Protein AF-A0A7J7IB50-F1 (afdb_monomer_lite)

InterPro domains:
  IPR001394 Peptidase C19, ubiquitin carboxyl-terminal hydrolase [PF00443] (1-246)
  IPR028889 Ubiquitin specific protease UPS, catalytic domain [PS50235] (1-271)
  IPR038765 Papain-like cysteine peptidase superfamily [SSF54001] (1-269)
  IPR052398 Ubiquitin carboxyl-terminal hydrolase 53/54 [PTHR22975] (1-271)

Structure (mmCIF, N/CA/C/O backbone):
data_AF-A0A7J7IB50-F1
#
_entry.id   AF-A0A7J7IB50-F1
#
loop_
_atom_site.group_PDB
_atom_site.id
_atom_site.type_symbol
_atom_site.label_atom_id
_atom_site.label_alt_id
_atom_site.label_comp_id
_atom_site.label_asym_id
_atom_site.label_entity_id
_atom_site.label_seq_id
_atom_site.pdbx_PDB_ins_code
_atom_site.Cartn_x
_atom_site.Cartn_y
_atom_site.Cartn_z
_atom_site.occupancy
_atom_site.B_iso_or_equiv
_atom_site.auth_seq_id
_atom_site.auth_comp_id
_atom_site.auth_asym_id
_atom_site.auth_atom_id
_atom_site.pdbx_PDB_model_num
ATOM 1 N N . MET A 1 1 ? 0.643 4.509 6.906 1.00 88.25 1 MET A N 1
ATOM 2 C CA . MET A 1 1 ? -0.248 4.037 7.993 1.00 88.25 1 MET A CA 1
ATOM 3 C C . MET A 1 1 ? -1.487 3.347 7.456 1.00 88.25 1 MET A C 1
ATOM 5 O O . MET A 1 1 ? -1.666 2.185 7.791 1.00 88.25 1 MET A O 1
ATOM 9 N N . GLN A 1 2 ? -2.276 4.001 6.594 1.00 90.19 2 GLN A N 1
ATOM 10 C CA . GLN A 1 2 ? -3.473 3.399 5.985 1.00 90.19 2 GLN A CA 1
ATOM 11 C C . GLN A 1 2 ? -3.197 2.036 5.332 1.00 90.19 2 GLN A C 1
ATOM 13 O O . GLN A 1 2 ? -3.877 1.069 5.657 1.00 90.19 2 GLN A O 1
ATOM 18 N N . SER A 1 3 ? -2.142 1.916 4.519 1.00 92.94 3 SER A N 1
ATOM 19 C CA . SER A 1 3 ? -1.729 0.637 3.916 1.00 92.94 3 SER A CA 1
ATOM 20 C C . SER A 1 3 ? -1.519 -0.484 4.936 1.00 92.94 3 SER A C 1
ATOM 22 O O . SER A 1 3 ? -2.047 -1.576 4.768 1.00 92.94 3 SER A O 1
ATOM 24 N N . LEU A 1 4 ? -0.786 -0.209 6.024 1.00 91.06 4 LEU A N 1
ATOM 25 C CA . LEU A 1 4 ? -0.459 -1.219 7.036 1.00 91.06 4 LEU A CA 1
ATOM 26 C C . LEU A 1 4 ? -1.690 -1.676 7.824 1.00 91.06 4 LEU A C 1
ATOM 28 O O . LEU A 1 4 ? -1.770 -2.840 8.191 1.00 91.06 4 LEU A O 1
ATOM 32 N N . TRP A 1 5 ? -2.638 -0.777 8.091 1.00 92.69 5 TRP A N 1
ATOM 33 C CA . TRP A 1 5 ? -3.872 -1.136 8.794 1.00 92.69 5 TRP A CA 1
ATOM 34 C C . TRP A 1 5 ? -4.806 -1.994 7.925 1.00 92.69 5 TRP A C 1
ATOM 36 O O . TRP A 1 5 ? -5.480 -2.882 8.439 1.00 92.69 5 TRP A O 1
ATOM 46 N N . HIS A 1 6 ? -4.820 -1.778 6.606 1.00 92.81 6 HIS A N 1
ATOM 47 C CA . HIS A 1 6 ? -5.662 -2.551 5.686 1.00 92.81 6 HIS A CA 1
ATOM 48 C C . HIS A 1 6 ? -5.128 -3.954 5.363 1.00 92.81 6 HIS A C 1
ATOM 50 O O . HIS A 1 6 ? -5.876 -4.777 4.836 1.00 92.81 6 HIS A O 1
ATOM 56 N N . LEU A 1 7 ? -3.879 -4.256 5.724 1.00 90.56 7 LEU A N 1
ATOM 57 C CA . LEU A 1 7 ? -3.353 -5.619 5.738 1.00 90.56 7 LEU A CA 1
ATOM 58 C C . LEU A 1 7 ? -4.022 -6.411 6.865 1.00 90.56 7 LEU A C 1
ATOM 60 O O . LEU A 1 7 ? -3.592 -6.344 8.020 1.00 90.56 7 LEU A O 1
ATOM 64 N N . ARG A 1 8 ? -5.097 -7.143 6.556 1.00 87.88 8 ARG A N 1
ATOM 65 C CA . ARG A 1 8 ? -5.968 -7.749 7.575 1.00 87.88 8 ARG A CA 1
ATOM 66 C C . ARG A 1 8 ? -5.203 -8.689 8.486 1.00 87.88 8 ARG A C 1
ATOM 68 O O . ARG A 1 8 ? -5.317 -8.576 9.699 1.00 87.88 8 ARG A O 1
ATOM 75 N N . LYS A 1 9 ? -4.381 -9.583 7.930 1.00 83.56 9 LYS A N 1
ATOM 76 C CA . LYS A 1 9 ? -3.639 -10.525 8.778 1.00 83.56 9 LYS A CA 1
ATOM 77 C C . LYS A 1 9 ? -2.598 -9.823 9.635 1.00 83.56 9 LYS A C 1
ATOM 79 O O . LYS A 1 9 ? -2.452 -10.183 10.798 1.00 83.56 9 LYS A O 1
ATOM 84 N N . PHE A 1 10 ? -1.902 -8.830 9.079 1.00 85.44 10 PHE A N 1
ATOM 85 C CA . PHE A 1 10 ? -0.936 -8.045 9.842 1.00 85.44 10 PHE A CA 1
ATOM 86 C C . PHE A 1 10 ? -1.624 -7.298 10.987 1.00 85.44 10 PHE A C 1
ATOM 88 O O . PHE A 1 10 ? -1.195 -7.422 12.129 1.00 85.44 10 PHE A O 1
ATOM 95 N N . ARG A 1 11 ? -2.709 -6.570 10.699 1.00 89.12 11 ARG A N 1
ATOM 96 C CA . ARG A 1 11 ? -3.490 -5.834 11.697 1.00 89.12 11 ARG A CA 1
ATOM 97 C C . ARG A 1 11 ? -4.029 -6.765 12.775 1.00 89.12 11 ARG A C 1
ATOM 99 O O . ARG A 1 11 ? -3.798 -6.506 13.952 1.00 89.12 11 ARG A O 1
ATOM 106 N N . ASP A 1 12 ? -4.725 -7.829 12.385 1.00 86.75 12 ASP A N 1
ATOM 107 C CA . ASP A 1 12 ? -5.390 -8.735 13.320 1.00 86.75 12 ASP A CA 1
ATOM 108 C C . ASP A 1 12 ? -4.356 -9.426 14.224 1.00 86.75 12 ASP A C 1
ATOM 110 O O . ASP A 1 12 ? -4.533 -9.488 15.441 1.00 86.75 12 ASP A O 1
ATOM 114 N N . GLU A 1 13 ? -3.229 -9.881 13.665 1.00 83.81 13 GLU A N 1
ATOM 115 C CA . GLU A 1 13 ? -2.161 -10.478 14.462 1.00 83.81 13 GLU A CA 1
ATOM 116 C C . GLU A 1 13 ? -1.479 -9.454 15.373 1.00 83.81 13 GLU A C 1
ATOM 118 O O . GLU A 1 13 ? -1.276 -9.728 16.557 1.00 83.81 13 GLU A O 1
ATOM 123 N N . PHE A 1 14 ? -1.153 -8.272 14.850 1.00 84.12 14 PHE A N 1
ATOM 124 C CA . PHE A 1 14 ? -0.516 -7.209 15.617 1.00 84.12 14 PHE A CA 1
ATOM 125 C C . PHE A 1 14 ? -1.386 -6.780 16.802 1.00 84.12 14 PHE A C 1
ATOM 127 O O . PHE A 1 14 ? -0.898 -6.740 17.927 1.00 84.12 14 PHE A O 1
ATOM 134 N N . LEU A 1 15 ? -2.684 -6.546 16.582 1.00 86.12 15 LEU A N 1
ATOM 135 C CA . LEU A 1 15 ? -3.629 -6.161 17.634 1.00 86.12 15 LEU A CA 1
ATOM 136 C C . LEU A 1 15 ? -3.944 -7.297 18.614 1.00 86.12 15 LEU A C 1
ATOM 138 O O . LEU A 1 15 ? -4.216 -7.026 19.782 1.00 86.12 15 LEU A O 1
ATOM 142 N N . SER A 1 16 ? -3.879 -8.561 18.180 1.00 82.69 16 SER A N 1
ATOM 143 C CA . SER A 1 16 ? -4.082 -9.714 19.070 1.00 82.69 16 SER A CA 1
ATOM 144 C C . SER A 1 16 ? -2.948 -9.916 20.082 1.00 82.69 16 SER A C 1
ATOM 146 O O . SER A 1 16 ? -3.144 -10.568 21.111 1.00 82.69 16 SER A O 1
ATOM 148 N N . ARG A 1 17 ? -1.755 -9.368 19.810 1.00 78.00 17 ARG A N 1
ATOM 149 C CA . ARG A 1 17 ? -0.599 -9.483 20.703 1.00 78.00 17 ARG A CA 1
ATOM 150 C C . ARG A 1 17 ? -0.775 -8.547 21.908 1.00 78.00 17 ARG A C 1
ATOM 152 O O . ARG A 1 17 ? -0.969 -7.347 21.728 1.00 78.00 17 ARG A O 1
ATOM 159 N N . PRO A 1 18 ? -0.659 -9.051 23.151 1.00 73.00 18 PRO A N 1
ATOM 160 C CA . PRO A 1 18 ? -0.668 -8.206 24.338 1.00 73.00 18 PRO A CA 1
ATOM 161 C C . PRO A 1 18 ? 0.460 -7.173 24.294 1.00 73.00 18 PRO A C 1
ATOM 163 O O . PRO A 1 18 ? 1.607 -7.502 23.984 1.00 73.00 18 PRO A O 1
ATOM 166 N N . THR A 1 19 ? 0.178 -5.944 24.725 1.00 68.94 19 THR A N 1
ATOM 167 C CA . THR A 1 19 ? 1.198 -4.888 24.835 1.00 68.94 19 THR A CA 1
ATOM 168 C C . THR A 1 19 ? 2.312 -5.242 25.825 1.00 68.94 19 THR A C 1
ATOM 170 O O . THR A 1 19 ? 3.402 -4.700 25.721 1.00 68.94 19 THR A O 1
ATOM 173 N N . SER A 1 20 ? 2.109 -6.209 26.725 1.00 70.50 20 SER A N 1
ATOM 174 C CA . SER A 1 20 ? 3.152 -6.731 27.618 1.00 70.50 20 SER A CA 1
ATOM 175 C C . SER A 1 20 ? 4.166 -7.667 26.943 1.00 70.50 20 SER A C 1
ATOM 177 O O . SER A 1 20 ? 5.138 -8.053 27.584 1.00 70.50 20 SER A O 1
ATOM 179 N N . MET A 1 21 ? 3.946 -8.077 25.686 1.00 72.50 21 MET A N 1
ATOM 180 C CA . MET A 1 21 ? 4.808 -9.035 24.974 1.00 72.50 21 MET A CA 1
ATOM 181 C C . MET A 1 21 ? 5.929 -8.394 24.144 1.00 72.50 21 MET A C 1
ATOM 183 O O . MET A 1 21 ? 6.684 -9.121 23.500 1.00 72.50 21 MET A O 1
ATOM 187 N N . HIS A 1 22 ? 6.053 -7.066 24.134 1.00 80.19 22 HIS A N 1
ATOM 188 C CA . HIS A 1 22 ? 7.099 -6.378 23.379 1.00 80.19 22 HIS A CA 1
ATOM 189 C C . HIS A 1 22 ? 8.053 -5.619 24.302 1.00 80.19 22 HIS A C 1
ATOM 191 O O . HIS A 1 22 ? 7.672 -5.134 25.367 1.00 80.19 22 HIS A O 1
ATOM 197 N N . VAL A 1 23 ? 9.309 -5.506 23.876 1.00 82.56 23 VAL A N 1
ATOM 198 C CA . VAL A 1 23 ? 10.311 -4.683 24.553 1.00 82.56 23 VAL A CA 1
ATOM 199 C C . VAL A 1 23 ? 10.184 -3.245 24.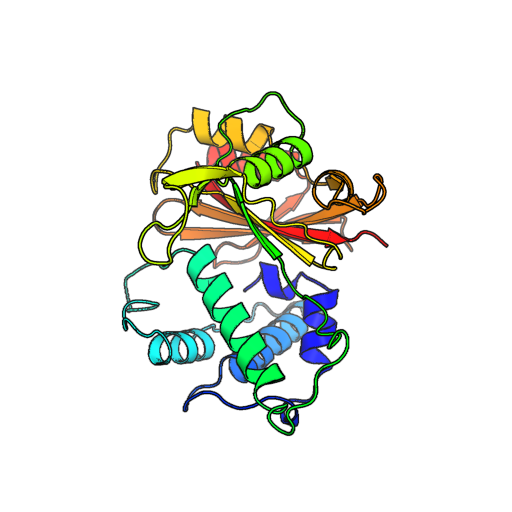056 1.00 82.56 23 VAL A C 1
ATOM 201 O O . VAL A 1 23 ? 10.210 -2.990 22.847 1.00 82.56 23 VAL A O 1
ATOM 204 N N . HIS A 1 24 ? 10.059 -2.303 24.991 1.00 84.88 24 HIS A N 1
ATOM 205 C CA . HIS A 1 24 ? 10.076 -0.876 24.686 1.00 84.88 24 HIS A CA 1
ATOM 206 C C . HIS A 1 24 ? 11.487 -0.445 24.281 1.00 84.88 24 HIS A C 1
ATOM 208 O O . HIS A 1 24 ? 12.454 -0.686 25.004 1.00 84.88 24 HIS A O 1
ATOM 214 N N . ILE A 1 25 ? 11.596 0.205 23.125 1.00 74.81 25 ILE A N 1
ATOM 215 C CA . ILE A 1 25 ? 12.856 0.736 22.605 1.00 74.81 25 ILE A CA 1
ATOM 216 C C . ILE A 1 25 ? 12.787 2.259 22.705 1.00 74.81 25 ILE A C 1
ATOM 218 O O . ILE A 1 25 ? 12.002 2.896 22.005 1.00 74.81 25 ILE A O 1
ATOM 222 N N . GLY A 1 26 ? 13.602 2.826 23.596 1.00 75.19 26 GLY A N 1
ATOM 223 C CA . GLY A 1 26 ? 13.588 4.253 23.922 1.00 75.19 26 GLY A CA 1
ATOM 224 C C . GLY A 1 26 ? 12.349 4.706 24.707 1.00 75.19 26 GLY A C 1
ATOM 225 O O . GLY A 1 26 ? 11.459 3.922 25.030 1.00 75.19 26 GLY A O 1
ATOM 226 N N . ASP A 1 27 ? 12.292 6.007 25.001 1.00 77.62 27 ASP A N 1
ATOM 227 C CA . ASP A 1 27 ? 11.232 6.615 25.827 1.00 77.62 27 ASP A CA 1
ATOM 228 C C . ASP A 1 27 ? 9.881 6.742 25.102 1.00 77.62 27 ASP A C 1
ATOM 230 O O . ASP A 1 27 ? 8.853 7.031 25.710 1.00 77.62 27 ASP A O 1
ATOM 234 N N . SER A 1 28 ? 9.874 6.595 23.777 1.00 84.50 28 SER A N 1
ATOM 235 C CA . SER A 1 28 ? 8.687 6.714 22.929 1.00 84.50 28 SER A CA 1
ATOM 236 C C . SER A 1 28 ? 8.600 5.467 22.052 1.00 84.50 28 SER A C 1
ATOM 238 O O . SER A 1 28 ? 9.393 5.302 21.131 1.00 84.50 28 SER A O 1
ATOM 240 N N . CYS A 1 29 ? 7.668 4.564 22.370 1.00 88.25 29 CYS A N 1
ATOM 241 C CA . CYS A 1 29 ? 7.617 3.233 21.767 1.00 88.25 29 CYS A CA 1
ATOM 242 C C . CYS A 1 29 ? 6.809 3.210 20.462 1.00 88.25 29 CYS A C 1
ATOM 244 O O . CYS A 1 29 ? 5.613 3.512 20.455 1.00 88.25 29 CYS A O 1
ATOM 246 N N . VAL A 1 30 ? 7.452 2.774 19.373 1.00 88.12 30 VAL A N 1
ATOM 247 C CA . VAL A 1 30 ? 6.830 2.612 18.047 1.00 88.12 30 VAL A CA 1
ATOM 248 C C . VAL A 1 30 ? 5.665 1.619 18.090 1.00 88.12 30 VAL A C 1
ATOM 250 O O . VAL A 1 30 ? 4.609 1.905 17.537 1.00 88.12 30 VAL A O 1
ATOM 253 N N . VAL A 1 31 ? 5.817 0.485 18.786 1.00 87.69 31 VAL A N 1
ATOM 254 C CA . VAL A 1 31 ? 4.760 -0.536 18.907 1.00 87.69 31 VAL A CA 1
ATOM 255 C C . VAL A 1 31 ? 3.519 0.044 19.591 1.00 87.69 31 VAL A C 1
ATOM 257 O O . VAL A 1 31 ? 2.415 -0.100 19.073 1.00 87.69 31 VAL A O 1
ATOM 260 N N . CYS A 1 32 ? 3.686 0.758 20.710 1.00 91.12 32 CYS A N 1
ATOM 261 C CA . CYS A 1 32 ? 2.568 1.401 21.406 1.00 91.12 32 CYS A CA 1
ATOM 262 C C . CYS A 1 32 ? 1.868 2.445 20.532 1.00 91.12 32 CYS A C 1
ATOM 264 O O . CYS A 1 32 ? 0.647 2.417 20.417 1.00 91.12 32 CYS A O 1
ATOM 266 N N . ALA A 1 33 ? 2.633 3.317 19.871 1.00 91.94 33 ALA A N 1
ATOM 267 C CA . ALA A 1 33 ? 2.068 4.330 18.984 1.00 91.94 33 ALA A CA 1
ATOM 268 C C . ALA A 1 33 ? 1.303 3.706 17.801 1.00 91.94 33 ALA A C 1
ATOM 270 O O . ALA A 1 33 ? 0.259 4.214 17.397 1.00 91.94 33 ALA A O 1
ATOM 271 N N . LEU A 1 34 ? 1.787 2.584 17.256 1.00 91.12 34 LEU A N 1
ATOM 272 C CA . LEU A 1 34 ? 1.080 1.843 16.209 1.00 91.12 34 LEU A CA 1
ATOM 273 C C . LEU A 1 34 ? -0.216 1.209 16.722 1.00 91.12 34 LEU A C 1
ATOM 275 O O . LEU A 1 34 ? -1.225 1.291 16.027 1.00 91.12 34 LEU A O 1
ATOM 279 N N . HIS A 1 35 ? -0.220 0.628 17.928 1.00 90.75 35 HIS A N 1
ATOM 280 C CA . HIS A 1 35 ? -1.446 0.113 18.549 1.00 90.75 35 HIS A CA 1
ATOM 281 C C . HIS A 1 35 ? -2.485 1.218 18.749 1.00 90.75 35 HIS A C 1
ATOM 283 O O . HIS A 1 35 ? -3.656 1.007 18.443 1.00 90.75 35 HIS A O 1
ATOM 289 N N . GLU A 1 36 ? -2.075 2.394 19.233 1.00 91.44 36 GLU A N 1
ATOM 290 C CA . GLU A 1 36 ? -2.967 3.550 19.384 1.00 91.44 36 GLU A CA 1
ATOM 291 C C . GLU A 1 36 ? -3.613 3.932 18.047 1.00 91.44 36 GLU A C 1
ATOM 293 O O . GLU A 1 36 ? -4.835 4.052 17.964 1.00 91.44 36 GLU A O 1
ATOM 298 N N . ILE A 1 37 ? -2.809 4.051 16.985 1.00 92.19 37 ILE A N 1
ATOM 299 C CA . ILE A 1 37 ? -3.300 4.401 15.647 1.00 92.19 37 ILE A CA 1
ATOM 300 C C . ILE A 1 37 ? -4.247 3.325 15.106 1.00 92.19 37 ILE A C 1
ATOM 302 O O . ILE A 1 37 ? -5.306 3.656 14.582 1.00 92.19 37 ILE A O 1
ATOM 306 N N . PHE A 1 38 ? -3.892 2.044 15.222 1.00 92.56 38 PHE A N 1
ATOM 307 C CA . PHE A 1 38 ? -4.705 0.953 14.679 1.00 92.56 38 PHE A CA 1
ATOM 308 C C . PHE A 1 38 ? -6.038 0.806 15.411 1.00 92.56 38 PHE A C 1
ATOM 310 O O . PHE A 1 38 ? -7.067 0.665 14.757 1.00 92.56 38 PHE A O 1
ATOM 317 N N . ASN A 1 39 ? -6.045 0.930 16.740 1.00 91.00 39 ASN A N 1
ATOM 318 C CA . ASN A 1 39 ? -7.284 0.937 17.515 1.00 91.00 39 ASN A CA 1
ATOM 319 C C . ASN A 1 39 ? -8.168 2.138 17.148 1.00 91.00 39 ASN A C 1
ATOM 321 O O . ASN A 1 39 ? -9.379 1.990 17.004 1.00 91.00 39 ASN A O 1
ATOM 325 N N . ALA A 1 40 ? -7.581 3.324 16.963 1.00 90.06 40 ALA A N 1
ATOM 326 C CA . ALA A 1 40 ? -8.334 4.501 16.538 1.00 90.06 40 ALA A CA 1
ATOM 327 C C . ALA A 1 40 ? -8.932 4.326 15.128 1.00 90.06 40 ALA A C 1
ATOM 329 O O . ALA A 1 40 ? -10.079 4.707 14.900 1.00 90.06 40 ALA A O 1
ATOM 330 N N . LEU A 1 41 ? -8.199 3.697 14.201 1.00 89.50 41 LEU A N 1
ATOM 331 C CA . LEU A 1 41 ? -8.703 3.361 12.866 1.00 89.50 41 LEU A CA 1
ATOM 332 C C . LEU A 1 41 ? -9.822 2.304 12.909 1.00 89.50 41 LEU A C 1
ATOM 334 O O . LEU A 1 41 ? -10.808 2.458 12.192 1.00 89.50 41 LEU A O 1
ATOM 338 N N . ASP A 1 42 ? -9.738 1.292 13.781 1.00 89.31 42 ASP A N 1
ATOM 339 C CA . ASP A 1 42 ? -10.823 0.316 13.995 1.00 89.31 42 ASP A CA 1
ATOM 340 C C . ASP A 1 42 ? -12.103 0.998 14.509 1.00 89.31 42 ASP A C 1
ATOM 342 O O . ASP A 1 42 ? -13.207 0.739 14.019 1.00 89.31 42 ASP A O 1
ATOM 346 N N . VAL A 1 43 ? -11.964 1.921 15.466 1.00 87.19 43 VAL A N 1
ATOM 347 C CA . VAL A 1 43 ? -13.083 2.719 15.994 1.00 87.19 43 VAL A CA 1
ATOM 348 C C . VAL A 1 43 ? -13.680 3.615 14.904 1.00 87.19 43 VAL A C 1
ATOM 350 O O . VAL A 1 43 ? -14.902 3.655 14.749 1.00 87.19 43 VAL A O 1
ATOM 353 N N . ALA A 1 44 ? -12.845 4.294 14.112 1.00 84.25 44 ALA A N 1
ATOM 354 C CA . ALA A 1 44 ? -13.299 5.142 13.009 1.00 84.25 44 ALA A CA 1
ATOM 355 C C . ALA A 1 44 ? -14.021 4.332 11.918 1.00 84.25 44 ALA A C 1
ATOM 357 O O . ALA A 1 44 ? -15.067 4.750 11.414 1.00 84.25 44 ALA A O 1
ATOM 358 N N . SER A 1 45 ? -13.510 3.138 11.599 1.00 80.81 45 SER A N 1
ATOM 359 C CA . SER A 1 45 ? -14.107 2.232 10.614 1.00 80.81 45 SER A CA 1
ATOM 360 C C . SER A 1 45 ? -15.455 1.669 11.066 1.00 80.81 45 SER A C 1
ATOM 362 O O . SER A 1 45 ? -16.309 1.409 10.222 1.00 80.81 45 SER A O 1
ATOM 364 N N . THR A 1 46 ? -15.656 1.454 12.369 1.00 78.69 46 THR A N 1
ATOM 365 C CA . THR A 1 46 ? -16.888 0.854 12.914 1.00 78.69 46 THR A CA 1
ATOM 366 C C . THR A 1 46 ? -17.975 1.883 13.213 1.00 78.69 46 THR A C 1
ATOM 368 O O . THR A 1 46 ? -19.149 1.621 12.960 1.00 78.69 46 THR A O 1
ATOM 371 N N . ASN A 1 47 ? -17.606 3.067 13.707 1.00 64.69 47 ASN A N 1
ATOM 372 C CA . ASN A 1 47 ? -18.569 4.084 14.141 1.00 64.69 47 ASN A CA 1
ATOM 373 C C . ASN A 1 47 ? -18.920 5.119 13.060 1.00 64.69 47 ASN A C 1
ATOM 375 O O . ASN A 1 47 ? -19.686 6.043 13.337 1.00 64.69 47 ASN A O 1
ATOM 379 N N . MET A 1 48 ? -18.350 5.011 11.851 1.00 57.97 48 MET A N 1
ATOM 380 C CA . MET A 1 48 ? -18.412 6.054 10.813 1.00 57.97 48 MET A CA 1
ATOM 381 C C . MET A 1 48 ? -18.047 7.454 11.347 1.00 57.97 48 MET A C 1
ATOM 383 O O . MET A 1 48 ? -18.522 8.478 10.845 1.00 57.97 48 MET A O 1
ATOM 387 N N . THR A 1 49 ? -17.217 7.523 12.391 1.00 55.09 49 THR A N 1
ATOM 388 C CA . THR A 1 49 ? -16.741 8.787 12.946 1.00 55.09 49 THR A CA 1
ATOM 389 C C . THR A 1 49 ? -15.623 9.322 12.061 1.00 55.09 49 THR A C 1
ATOM 391 O O . THR A 1 49 ? -14.681 8.615 11.716 1.00 55.09 49 THR A O 1
ATOM 394 N N . LYS A 1 50 ? -15.710 10.604 11.692 1.00 58.91 50 LYS A N 1
ATOM 395 C CA . LYS A 1 50 ? -14.686 11.312 10.902 1.00 58.91 50 LYS A CA 1
ATOM 396 C C . LYS A 1 50 ? -13.475 11.719 11.751 1.00 58.91 50 LYS A C 1
ATOM 398 O O . LYS A 1 50 ? -12.941 12.813 11.584 1.00 58.91 50 LYS A O 1
ATOM 403 N N . GLU A 1 51 ? -13.108 10.909 12.736 1.00 63.00 51 GLU A N 1
ATOM 404 C CA . GLU A 1 51 ? -12.050 11.279 13.666 1.00 63.00 51 GLU A CA 1
ATOM 405 C C . GLU A 1 51 ? -10.694 11.117 12.979 1.00 63.00 51 GLU A C 1
ATOM 407 O O . GLU A 1 51 ? -10.319 10.032 12.536 1.00 63.00 51 GLU A O 1
ATOM 412 N N . VAL A 1 52 ? -9.976 12.231 12.836 1.00 68.75 52 VAL A N 1
ATOM 413 C CA . VAL A 1 52 ? -8.644 12.239 12.236 1.00 68.75 52 VAL A CA 1
ATOM 414 C C . VAL A 1 52 ? -7.682 11.588 13.223 1.00 68.75 52 VAL A C 1
ATOM 416 O O . VAL A 1 52 ? -7.415 12.126 14.299 1.00 68.75 52 VAL A O 1
ATOM 419 N N . VAL A 1 53 ? -7.152 10.422 12.858 1.00 80.88 53 VAL A N 1
ATOM 420 C CA . VAL A 1 53 ? -6.192 9.699 13.695 1.00 80.88 53 VAL A CA 1
ATOM 421 C C . VAL A 1 53 ? -4.832 10.386 13.618 1.00 80.88 53 VAL A C 1
ATOM 423 O O . VAL A 1 53 ? -4.190 10.413 12.570 1.00 80.88 53 VAL A O 1
ATOM 426 N N . SER A 1 54 ? -4.382 10.943 14.741 1.00 81.38 54 SER A N 1
ATOM 427 C CA . SER A 1 54 ? -3.126 11.691 14.820 1.00 81.38 54 SER A CA 1
ATOM 428 C C . SER A 1 54 ? -1.899 10.763 14.805 1.00 81.38 54 SER A C 1
ATOM 430 O O . SER A 1 54 ? -1.742 9.949 15.717 1.00 81.38 54 SER A O 1
ATOM 432 N N . PRO A 1 55 ? -0.965 10.901 13.842 1.00 83.56 55 PRO A N 1
ATOM 433 C CA . PRO A 1 55 ? 0.265 10.108 13.798 1.00 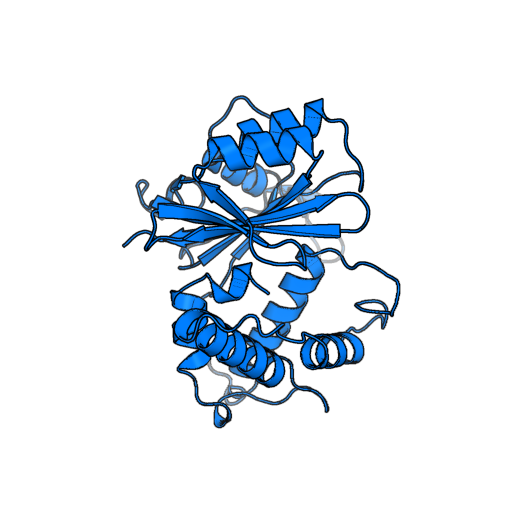83.56 55 PRO A CA 1
ATOM 434 C C . PRO A 1 55 ? 1.397 10.689 14.669 1.00 83.56 55 PRO A C 1
ATOM 436 O O . PRO A 1 55 ? 2.547 10.261 14.559 1.00 83.56 55 PRO A O 1
ATOM 439 N N . THR A 1 56 ? 1.116 11.690 15.510 1.00 85.44 56 THR A N 1
ATOM 440 C CA . THR A 1 56 ? 2.137 12.465 16.237 1.00 85.44 56 THR A CA 1
ATOM 441 C C . THR A 1 56 ? 3.018 11.601 17.139 1.00 85.44 56 THR A C 1
ATOM 443 O O . THR A 1 56 ? 4.241 11.714 17.071 1.00 85.44 56 THR A O 1
ATOM 446 N N . ASN A 1 57 ? 2.437 10.689 17.924 1.00 85.94 57 ASN A N 1
ATOM 447 C CA . ASN A 1 57 ? 3.213 9.810 18.809 1.00 85.94 57 ASN A CA 1
ATOM 448 C C . ASN A 1 57 ? 4.168 8.904 18.021 1.00 85.94 57 ASN A C 1
ATOM 450 O O . ASN A 1 57 ? 5.316 8.709 18.419 1.00 85.94 57 ASN A O 1
ATOM 454 N N . LEU A 1 58 ? 3.723 8.414 16.860 1.00 87.94 58 LEU A N 1
ATOM 455 C CA . LEU A 1 58 ? 4.549 7.597 15.977 1.00 87.94 58 LEU A CA 1
ATOM 456 C C . LEU A 1 58 ? 5.699 8.411 15.375 1.00 87.94 58 LEU A C 1
ATOM 458 O O . LEU A 1 58 ? 6.835 7.945 15.365 1.00 87.94 58 LEU A O 1
ATOM 462 N N . ARG A 1 59 ? 5.432 9.644 14.924 1.00 85.81 59 ARG A N 1
ATOM 463 C CA . ARG A 1 59 ? 6.477 10.556 14.430 1.00 85.81 59 ARG A CA 1
ATOM 464 C C . ARG A 1 59 ? 7.551 10.816 15.485 1.00 85.81 59 ARG A C 1
ATOM 466 O O . ARG A 1 59 ? 8.732 10.759 15.163 1.00 85.81 59 ARG A O 1
ATOM 473 N N . ILE A 1 60 ? 7.146 11.071 16.731 1.00 83.19 60 ILE A N 1
ATOM 474 C CA . ILE A 1 60 ? 8.070 11.302 17.853 1.00 83.19 60 ILE A CA 1
ATOM 475 C C . ILE A 1 60 ? 8.905 10.048 18.144 1.00 83.19 60 ILE A C 1
ATOM 477 O O . ILE A 1 60 ? 10.107 10.149 18.381 1.00 83.19 60 ILE A O 1
ATOM 481 N N . ALA A 1 61 ? 8.284 8.866 18.127 1.00 85.69 61 ALA A N 1
ATOM 482 C CA . ALA A 1 61 ? 8.989 7.605 18.338 1.00 85.69 61 ALA A CA 1
ATOM 483 C C . ALA A 1 61 ? 10.041 7.352 17.245 1.00 85.69 61 ALA A C 1
ATOM 485 O O . ALA A 1 61 ? 11.178 6.999 17.547 1.00 85.69 61 ALA A O 1
ATOM 486 N N . LEU A 1 62 ? 9.693 7.593 15.978 1.00 83.00 62 LEU A N 1
ATOM 487 C CA . LEU A 1 62 ? 10.600 7.373 14.852 1.00 83.00 62 LEU A CA 1
ATOM 488 C C . LEU A 1 62 ? 11.732 8.414 14.767 1.00 83.00 62 LEU A C 1
ATOM 490 O O . LEU A 1 62 ? 12.851 8.058 14.389 1.00 83.00 62 LEU A O 1
ATOM 494 N N . SER A 1 63 ? 11.485 9.676 15.142 1.00 80.69 63 SER A N 1
ATOM 495 C CA . SER A 1 63 ? 12.511 10.730 15.080 1.00 80.69 63 SER A CA 1
ATOM 496 C C . SER A 1 63 ? 13.645 10.513 16.083 1.00 80.69 63 SER A C 1
ATOM 498 O O . SER A 1 63 ? 14.811 10.722 15.758 1.00 80.69 63 SER A O 1
ATOM 500 N N . LYS A 1 64 ? 13.325 10.031 17.290 1.00 73.81 64 LYS A N 1
ATOM 501 C CA . LYS A 1 64 ? 14.307 9.796 18.362 1.00 73.81 64 LYS A CA 1
ATOM 502 C C . LYS A 1 64 ? 15.227 8.601 18.121 1.00 73.81 64 LYS A C 1
ATOM 504 O O . LYS A 1 64 ? 16.282 8.521 18.739 1.00 73.81 64 LYS A O 1
ATOM 509 N N . LEU A 1 65 ? 14.810 7.657 17.282 1.00 67.00 65 LEU A N 1
ATOM 510 C CA . LEU A 1 65 ? 15.489 6.369 17.122 1.00 67.00 65 LEU A CA 1
ATOM 511 C C . LEU A 1 65 ? 16.239 6.243 15.791 1.00 67.00 65 LEU A C 1
ATOM 513 O O . LEU A 1 65 ? 16.808 5.196 15.492 1.00 67.00 65 LEU A O 1
ATOM 517 N N . SER A 1 66 ? 16.247 7.305 14.989 1.00 63.91 66 SER A N 1
ATOM 518 C CA . SER A 1 66 ? 16.967 7.335 13.723 1.00 63.91 66 SER A CA 1
ATOM 519 C C . SER A 1 66 ? 18.444 7.680 13.969 1.00 63.91 66 SER A C 1
ATOM 521 O O . SER A 1 66 ? 18.705 8.779 14.460 1.00 63.91 66 SER A O 1
ATOM 523 N N . PRO A 1 67 ? 19.410 6.798 13.627 1.00 54.03 67 PRO A N 1
ATOM 524 C CA . PRO A 1 67 ? 20.836 6.982 13.944 1.00 54.03 67 PRO A CA 1
ATOM 525 C C . PRO A 1 67 ? 21.428 8.302 13.436 1.00 54.03 67 PRO A C 1
ATOM 527 O O . PRO A 1 67 ? 22.323 8.858 14.065 1.00 54.03 67 PRO A O 1
ATOM 530 N N . ASP A 1 68 ? 20.878 8.823 12.335 1.00 55.16 68 ASP A N 1
ATOM 531 C CA . ASP A 1 68 ? 21.345 10.044 11.673 1.00 55.16 68 ASP A CA 1
ATOM 532 C C . ASP A 1 68 ? 20.521 11.297 12.029 1.00 55.16 68 ASP A C 1
ATOM 534 O O . ASP A 1 68 ? 20.766 12.365 11.474 1.00 55.16 68 ASP A O 1
ATOM 538 N N . GLY A 1 69 ? 19.493 11.192 12.886 1.00 51.94 69 GLY A N 1
ATOM 539 C CA . GLY A 1 69 ? 18.646 12.326 13.308 1.00 51.94 69 GLY A CA 1
ATOM 540 C C . GLY A 1 69 ? 17.849 13.041 12.197 1.00 51.94 69 GLY A C 1
ATOM 541 O O . GLY A 1 69 ? 17.187 14.043 12.468 1.00 51.94 69 GLY A O 1
ATOM 542 N N . ASN A 1 70 ? 17.902 12.552 10.953 1.00 52.88 70 ASN A N 1
ATOM 543 C CA . ASN A 1 70 ? 17.318 13.207 9.771 1.00 52.88 70 ASN A CA 1
ATOM 544 C C . ASN A 1 70 ? 15.967 12.623 9.326 1.00 52.88 70 ASN A C 1
ATOM 546 O O . ASN A 1 70 ? 15.274 13.216 8.507 1.00 52.88 70 ASN A O 1
ATOM 550 N N . LEU A 1 71 ? 15.567 11.470 9.861 1.00 51.53 71 LEU A N 1
ATOM 551 C CA . LEU A 1 71 ? 14.242 10.900 9.625 1.00 51.53 71 LEU A CA 1
ATOM 552 C C . LEU A 1 71 ? 13.230 11.660 10.499 1.00 51.53 71 LEU A C 1
ATOM 554 O O . LEU A 1 71 ? 13.294 11.603 11.725 1.00 51.53 71 LEU A O 1
ATOM 558 N N . PHE A 1 72 ? 12.280 12.342 9.853 1.00 55.16 72 PHE A N 1
ATOM 559 C CA . PHE A 1 72 ? 11.153 13.068 10.478 1.00 55.16 72 PHE A CA 1
ATOM 560 C C . PHE A 1 72 ? 11.484 14.415 11.143 1.00 55.16 72 PHE A C 1
ATOM 562 O O . PHE A 1 72 ? 10.786 14.814 12.078 1.00 55.16 72 PHE A O 1
ATOM 569 N N . GLN A 1 73 ? 12.476 15.158 10.639 1.00 49.75 73 GLN A N 1
ATOM 570 C CA . GLN A 1 73 ? 12.579 16.590 10.954 1.00 49.75 73 GLN A CA 1
ATOM 571 C C . GLN A 1 73 ? 11.347 17.341 10.413 1.00 49.75 73 GLN A C 1
ATOM 573 O O . GLN A 1 73 ? 10.887 17.079 9.299 1.00 49.75 73 GLN A O 1
ATOM 578 N N . GLU A 1 74 ? 10.781 18.250 11.213 1.00 38.88 74 GLU A N 1
ATOM 579 C CA . GLU A 1 74 ? 9.649 19.086 10.794 1.00 38.88 74 GLU A CA 1
ATOM 580 C C . GLU A 1 74 ? 10.028 19.864 9.518 1.00 38.88 74 GLU A C 1
ATOM 582 O O . GLU A 1 74 ? 11.092 20.473 9.463 1.00 38.88 74 GLU A O 1
ATOM 587 N N . ALA A 1 75 ? 9.166 19.807 8.493 1.00 36.72 75 ALA A N 1
ATOM 588 C CA . ALA A 1 75 ? 9.355 20.352 7.137 1.00 36.72 75 ALA A CA 1
ATOM 589 C C . ALA A 1 75 ? 10.207 19.537 6.133 1.00 36.72 75 ALA A C 1
ATOM 591 O O . ALA A 1 75 ? 10.446 20.026 5.031 1.00 36.72 75 ALA A O 1
ATOM 592 N N . GLN A 1 76 ? 10.606 18.291 6.432 1.00 45.25 76 GLN A N 1
ATOM 593 C CA . GLN A 1 76 ? 11.169 17.372 5.426 1.00 45.25 76 GLN A CA 1
ATOM 594 C C . GLN A 1 76 ? 10.293 16.135 5.226 1.00 45.25 76 GLN A C 1
ATOM 596 O O . GLN A 1 76 ? 9.982 15.403 6.168 1.00 45.25 76 GLN A O 1
ATOM 601 N N . MET A 1 77 ? 9.925 15.860 3.973 1.00 54.88 77 MET A N 1
ATOM 602 C CA . MET A 1 77 ? 9.223 14.629 3.633 1.00 54.88 77 MET A CA 1
ATOM 603 C C . MET A 1 77 ? 10.177 13.467 3.464 1.00 54.88 77 MET A C 1
ATOM 605 O O . MET A 1 77 ? 11.023 13.441 2.568 1.00 54.88 77 MET A O 1
ATOM 609 N N . ASN A 1 78 ? 10.001 12.485 4.339 1.00 62.59 78 ASN A N 1
ATOM 610 C CA . ASN A 1 78 ? 10.740 11.244 4.269 1.00 62.59 78 ASN A CA 1
ATOM 611 C C . ASN A 1 78 ? 10.212 10.373 3.133 1.00 62.59 78 ASN A C 1
ATOM 613 O O . ASN A 1 78 ? 9.023 10.361 2.825 1.00 62.59 78 ASN A O 1
ATOM 617 N N . ASP A 1 79 ? 11.116 9.599 2.559 1.00 74.94 79 ASP A N 1
ATOM 618 C CA . ASP A 1 79 ? 10.824 8.517 1.629 1.00 74.94 79 ASP A CA 1
ATOM 619 C C . ASP A 1 79 ? 9.965 7.439 2.324 1.00 74.94 79 ASP A C 1
ATOM 621 O O . ASP A 1 79 ? 10.366 6.900 3.364 1.00 74.94 79 ASP A O 1
ATOM 625 N N . ALA A 1 80 ? 8.782 7.137 1.776 1.00 79.06 80 ALA A N 1
ATOM 626 C CA . ALA A 1 80 ? 7.838 6.178 2.351 1.00 79.06 80 ALA A CA 1
ATOM 627 C C . ALA A 1 80 ? 8.460 4.787 2.537 1.00 79.06 80 ALA A C 1
ATOM 629 O O . ALA A 1 80 ? 8.165 4.112 3.527 1.00 79.06 80 ALA A O 1
ATOM 630 N N . SER A 1 81 ? 9.375 4.386 1.650 1.00 77.81 81 SER A N 1
ATOM 631 C CA . SER A 1 81 ? 10.097 3.117 1.764 1.00 77.81 81 SER A CA 1
ATOM 632 C C . SER A 1 81 ? 11.028 3.096 2.983 1.00 77.81 81 SER A C 1
ATOM 634 O O . SER A 1 81 ? 11.089 2.101 3.710 1.00 77.81 81 SER A O 1
ATOM 636 N N . LYS A 1 82 ? 11.696 4.220 3.286 1.00 79.19 82 LYS A N 1
ATOM 637 C CA . LYS A 1 82 ? 12.560 4.360 4.471 1.00 79.19 82 LYS A CA 1
ATOM 638 C C . LYS A 1 82 ? 11.744 4.342 5.754 1.00 79.19 82 LYS A C 1
ATOM 640 O O . LYS A 1 82 ? 12.139 3.683 6.714 1.00 79.19 82 LYS A O 1
ATOM 645 N N . VAL A 1 83 ? 10.597 5.024 5.759 1.00 82.88 83 VAL A N 1
ATOM 646 C CA . VAL A 1 83 ? 9.657 5.002 6.889 1.00 82.88 83 VAL A CA 1
ATOM 647 C C . VAL A 1 83 ? 9.154 3.586 7.145 1.00 82.88 83 VAL A C 1
ATOM 649 O O . VAL A 1 83 ? 9.187 3.125 8.285 1.00 82.88 83 VAL A O 1
ATOM 652 N N . LEU A 1 84 ? 8.738 2.881 6.091 1.00 85.00 84 LEU A N 1
ATOM 653 C CA . LEU A 1 84 ? 8.301 1.495 6.192 1.00 85.00 84 LEU A CA 1
ATOM 654 C C . LEU A 1 84 ? 9.413 0.618 6.771 1.00 85.00 84 LEU A C 1
ATOM 656 O O . LEU A 1 84 ? 9.202 -0.042 7.785 1.00 85.00 84 LEU A O 1
ATOM 660 N N . LYS A 1 85 ? 10.618 0.668 6.195 1.00 78.94 85 LYS A N 1
ATOM 661 C CA . LYS A 1 85 ? 11.770 -0.105 6.673 1.00 78.94 85 LYS A CA 1
ATOM 662 C C . LYS A 1 85 ? 12.081 0.168 8.146 1.00 78.94 85 LYS A C 1
ATOM 664 O O . LYS A 1 85 ? 12.333 -0.777 8.892 1.00 78.94 85 LYS A O 1
ATOM 669 N N . ALA A 1 86 ? 12.033 1.430 8.574 1.00 81.19 86 ALA A N 1
ATOM 670 C CA . ALA A 1 86 ? 12.246 1.804 9.969 1.00 81.19 86 ALA A CA 1
ATOM 671 C C . ALA A 1 86 ? 11.188 1.170 10.883 1.00 81.19 86 ALA A C 1
ATOM 673 O O . ALA A 1 86 ? 11.545 0.504 11.853 1.00 81.19 86 ALA A O 1
ATOM 674 N N . ILE A 1 87 ? 9.900 1.302 10.541 1.00 84.44 87 ILE A N 1
ATOM 675 C CA . ILE A 1 87 ? 8.799 0.688 11.298 1.00 84.44 87 ILE A CA 1
ATOM 676 C C . ILE A 1 87 ? 9.020 -0.822 11.437 1.00 84.44 87 ILE A C 1
ATOM 678 O O . ILE A 1 87 ? 8.986 -1.343 12.550 1.00 84.44 87 ILE A O 1
ATOM 682 N N . LEU A 1 88 ? 9.299 -1.523 10.336 1.00 82.88 88 LEU A N 1
ATOM 683 C CA . LEU A 1 88 ? 9.475 -2.978 10.352 1.00 82.88 88 LEU A CA 1
ATOM 684 C C . LEU A 1 88 ? 10.694 -3.418 11.162 1.00 82.88 88 LEU A C 1
ATOM 686 O O . LEU A 1 88 ? 10.616 -4.402 11.898 1.00 82.88 88 LEU A O 1
ATOM 690 N N . SER A 1 89 ? 11.793 -2.668 11.078 1.00 76.81 89 SER A N 1
ATOM 691 C CA . SER A 1 89 ? 12.981 -2.913 11.894 1.00 76.81 89 SER A CA 1
ATOM 692 C C . SER A 1 89 ? 12.672 -2.785 13.388 1.00 76.81 89 SER A C 1
ATOM 694 O O . SER A 1 89 ? 13.103 -3.632 14.170 1.00 76.81 89 SER A O 1
ATOM 696 N N . PHE A 1 90 ? 11.895 -1.772 13.792 1.00 79.12 90 PHE A N 1
ATOM 697 C CA . PHE A 1 90 ? 11.494 -1.606 15.192 1.00 79.12 90 PHE A CA 1
ATOM 698 C C . PHE A 1 90 ? 10.564 -2.709 15.664 1.00 79.12 90 PHE A C 1
ATOM 700 O O . PHE A 1 90 ? 10.783 -3.257 16.741 1.00 79.12 90 PHE A O 1
ATOM 707 N N . LEU A 1 91 ? 9.563 -3.069 14.860 1.00 80.69 91 LEU A N 1
ATOM 708 C CA . LEU A 1 91 ? 8.683 -4.190 15.177 1.00 80.69 91 LEU A CA 1
ATOM 709 C C . LEU A 1 91 ? 9.506 -5.463 15.399 1.00 80.69 91 LEU A C 1
ATOM 711 O O . LEU A 1 91 ? 9.371 -6.106 16.438 1.00 80.69 91 LEU A O 1
ATOM 715 N N . HIS A 1 92 ? 10.412 -5.784 14.471 1.00 78.81 92 HIS A N 1
ATOM 716 C CA . HIS A 1 92 ? 11.292 -6.940 14.604 1.00 78.81 92 HIS A CA 1
ATOM 717 C C . HIS A 1 92 ? 12.092 -6.885 15.910 1.00 78.81 92 HIS A C 1
ATOM 719 O O . HIS A 1 92 ? 12.000 -7.806 16.716 1.00 78.81 92 HIS A O 1
ATOM 725 N N . GLN A 1 93 ? 12.809 -5.789 16.162 1.00 76.12 93 GLN A N 1
ATOM 726 C CA . GLN A 1 93 ? 13.637 -5.641 17.356 1.00 76.12 93 GLN A CA 1
ATOM 727 C C . GLN A 1 93 ? 12.817 -5.759 18.649 1.00 76.12 93 GLN A C 1
ATOM 729 O O . GLN A 1 93 ? 13.227 -6.466 19.572 1.00 76.12 93 GLN A O 1
ATOM 734 N N . SER A 1 94 ? 11.648 -5.122 18.723 1.00 78.38 94 SER A N 1
ATOM 735 C CA . SER A 1 94 ? 10.785 -5.157 19.908 1.00 78.38 94 SER A CA 1
ATOM 736 C C . SER A 1 94 ? 10.247 -6.555 20.215 1.00 78.38 94 SER A C 1
ATOM 738 O O . SER A 1 94 ? 10.050 -6.872 21.389 1.00 78.38 94 SER A O 1
ATOM 740 N N . PHE A 1 95 ? 10.028 -7.395 19.199 1.00 73.75 95 PHE A N 1
ATOM 741 C CA . PHE A 1 95 ? 9.502 -8.752 19.378 1.00 73.75 95 PHE A CA 1
ATOM 742 C C . PHE A 1 95 ? 10.581 -9.847 19.445 1.00 73.75 95 PHE A C 1
ATOM 744 O O . PHE A 1 95 ? 10.275 -10.946 19.903 1.00 73.75 95 PHE A O 1
ATOM 751 N N . THR A 1 96 ? 11.831 -9.583 19.045 1.00 70.06 96 THR A N 1
ATOM 752 C CA . THR A 1 96 ? 12.926 -10.577 19.094 1.00 70.06 96 THR A CA 1
ATOM 753 C C . THR A 1 96 ? 13.935 -10.350 20.218 1.00 70.06 96 THR A C 1
ATOM 755 O O . THR A 1 96 ? 14.573 -11.307 20.659 1.00 70.06 96 THR A O 1
ATOM 758 N N . SER A 1 97 ? 14.040 -9.131 20.761 1.00 60.12 97 SER A N 1
ATOM 759 C CA . SER A 1 97 ? 15.021 -8.798 21.813 1.00 60.12 97 SER A CA 1
ATOM 760 C C . SER A 1 97 ? 14.825 -9.556 23.138 1.00 60.12 97 SER A C 1
ATOM 762 O O . SER A 1 97 ? 15.738 -9.596 23.957 1.00 60.12 97 SER A O 1
ATOM 764 N N . GLY A 1 98 ? 13.674 -10.201 23.357 1.00 48.97 98 GLY A N 1
ATOM 765 C CA . GLY A 1 98 ? 13.417 -11.052 24.529 1.00 48.97 98 GLY A CA 1
ATOM 766 C C . GLY A 1 98 ? 13.991 -12.479 24.452 1.00 48.97 98 GLY A C 1
ATOM 767 O O . GLY A 1 98 ? 13.904 -13.211 25.432 1.00 48.97 98 GLY A O 1
ATOM 768 N N . SER A 1 99 ? 14.568 -12.892 23.316 1.00 45.03 99 SER A N 1
ATOM 769 C CA . SER A 1 99 ? 15.009 -14.278 23.054 1.00 45.03 99 SER A CA 1
ATOM 770 C C . SER A 1 99 ? 16.497 -14.553 23.351 1.00 45.03 99 SER A C 1
ATOM 772 O O . SER A 1 99 ? 17.017 -15.608 22.984 1.00 45.03 99 SER A O 1
ATOM 774 N N . ALA A 1 100 ? 17.223 -13.634 23.989 1.00 40.59 100 ALA A N 1
ATOM 775 C CA . ALA A 1 100 ? 18.661 -13.780 24.216 1.00 40.59 100 ALA A CA 1
ATOM 776 C C . ALA A 1 100 ? 18.993 -14.632 25.461 1.00 40.59 100 ALA A C 1
ATOM 778 O O . ALA A 1 100 ? 19.496 -14.096 26.444 1.00 40.59 100 ALA A O 1
ATOM 779 N N . VAL A 1 101 ? 18.759 -15.954 25.419 1.00 36.00 101 VAL A N 1
ATOM 780 C CA . VAL A 1 101 ? 19.500 -16.932 26.246 1.00 36.00 101 VAL A CA 1
ATOM 781 C C . VAL A 1 101 ? 19.731 -18.250 25.484 1.00 36.00 101 VAL A C 1
ATOM 783 O O . VAL A 1 101 ? 18.795 -18.918 25.056 1.00 36.00 101 VAL A O 1
ATOM 786 N N . SER A 1 102 ? 21.010 -18.644 25.472 1.00 32.09 102 SER A N 1
ATOM 787 C CA . SER A 1 102 ? 21.648 -19.925 25.120 1.00 32.09 102 SER A CA 1
ATOM 788 C C . SER A 1 102 ? 22.098 -20.162 23.670 1.00 32.09 102 SER A C 1
ATOM 790 O O . SER A 1 102 ? 21.327 -20.481 22.769 1.00 32.09 102 SER A O 1
ATOM 792 N N . ASP A 1 103 ? 23.424 -20.107 23.509 1.00 41.31 103 ASP A N 1
ATOM 793 C CA . ASP A 1 103 ? 24.189 -20.791 22.473 1.00 41.31 103 ASP A CA 1
ATOM 794 C C . ASP A 1 103 ? 23.830 -22.285 22.423 1.00 41.31 103 ASP A C 1
ATOM 796 O O . ASP A 1 103 ? 24.242 -23.056 23.286 1.00 41.31 103 ASP A O 1
ATOM 800 N N . THR A 1 104 ? 23.122 -22.718 21.380 1.00 29.42 104 THR A N 1
ATOM 801 C CA . THR A 1 104 ? 23.243 -24.073 20.818 1.00 29.42 104 THR A CA 1
ATOM 802 C C . THR A 1 104 ? 22.880 -24.052 19.332 1.00 29.42 104 THR A C 1
ATOM 804 O O . THR A 1 104 ? 21.890 -23.460 18.911 1.00 29.42 104 THR A O 1
ATOM 807 N N . LYS A 1 105 ? 23.705 -24.706 18.506 1.00 37.47 105 LYS A N 1
ATOM 808 C CA . LYS A 1 105 ? 23.413 -24.979 17.093 1.00 37.47 105 LYS A CA 1
ATOM 809 C C . LYS A 1 105 ? 22.186 -25.892 16.996 1.00 37.47 105 LYS A C 1
ATOM 811 O O . LYS A 1 105 ? 22.290 -27.022 17.458 1.00 37.47 105 LYS A O 1
ATOM 816 N N . SER A 1 106 ? 21.098 -25.454 16.354 1.00 29.73 106 SER A N 1
ATOM 817 C CA . SER A 1 106 ? 20.184 -26.294 15.549 1.00 29.73 106 SER A CA 1
ATOM 818 C C . SER A 1 106 ? 18.894 -25.553 15.168 1.00 29.73 106 SER A C 1
ATOM 820 O O . SER A 1 106 ? 18.233 -24.989 16.027 1.00 29.73 106 SER A O 1
ATOM 822 N N . ALA A 1 107 ? 18.532 -25.691 13.888 1.00 28.81 107 ALA A N 1
ATOM 823 C CA . ALA A 1 107 ? 17.191 -25.657 13.296 1.00 28.81 107 ALA A CA 1
ATOM 824 C C . ALA A 1 107 ? 16.281 -24.449 13.585 1.00 28.81 107 ALA A C 1
ATOM 826 O O . ALA A 1 107 ? 15.656 -24.354 14.634 1.00 28.81 107 ALA A O 1
ATOM 827 N N . GLY A 1 108 ? 16.132 -23.609 12.552 1.00 36.31 108 GLY A N 1
ATOM 828 C CA . GLY A 1 108 ? 14.899 -22.892 12.211 1.00 36.31 108 GLY A CA 1
ATOM 829 C C . GLY A 1 108 ? 14.090 -22.357 13.386 1.00 36.31 108 GLY A C 1
ATOM 830 O O . GLY A 1 108 ? 13.051 -22.917 13.730 1.00 36.31 108 GLY A O 1
ATOM 831 N N . SER A 1 109 ? 14.526 -21.233 13.954 1.00 31.50 109 SER A N 1
ATOM 832 C CA . SER A 1 109 ? 13.600 -20.390 14.704 1.00 31.50 109 SER A CA 1
ATOM 833 C C . SER A 1 109 ? 12.527 -19.923 13.720 1.00 31.50 109 SER A C 1
ATOM 835 O O . SER A 1 109 ? 12.824 -19.165 12.796 1.00 31.50 109 SER A O 1
ATOM 837 N N . ASN A 1 110 ? 11.306 -20.439 13.875 1.00 31.23 110 ASN A N 1
ATOM 838 C CA . ASN A 1 110 ? 10.119 -20.068 13.106 1.00 31.23 110 ASN A CA 1
ATOM 839 C C . ASN A 1 110 ? 9.691 -18.632 13.445 1.00 31.23 110 ASN A C 1
ATOM 841 O O . ASN A 1 110 ? 8.611 -18.388 13.981 1.00 31.23 110 ASN A O 1
ATOM 845 N N . CYS A 1 111 ? 10.545 -17.664 13.131 1.00 27.56 111 CYS A N 1
ATOM 846 C CA . CYS A 1 111 ? 10.130 -16.286 12.990 1.00 27.56 111 CYS A CA 1
ATOM 847 C C . CYS A 1 111 ? 9.304 -16.230 11.708 1.00 27.56 111 CYS A C 1
ATOM 849 O O . CYS A 1 111 ? 9.843 -16.306 10.607 1.00 27.56 111 CYS A O 1
ATOM 851 N N . THR A 1 112 ? 7.986 -16.154 11.861 1.00 29.83 112 THR A N 1
ATOM 852 C CA . THR A 1 112 ? 7.051 -15.826 10.788 1.00 29.83 112 THR A CA 1
ATOM 853 C C . THR A 1 112 ? 7.555 -14.560 10.097 1.00 29.83 112 THR A C 1
ATOM 855 O O . THR A 1 112 ? 7.490 -13.464 10.654 1.00 29.83 112 THR A O 1
ATOM 858 N N . GLY A 1 113 ? 8.169 -14.734 8.925 1.00 32.25 113 GLY A N 1
ATOM 859 C CA . GLY A 1 113 ? 8.679 -13.651 8.096 1.00 32.25 113 GLY A CA 1
ATOM 860 C C . GLY A 1 113 ? 7.503 -12.789 7.676 1.00 32.25 113 GLY A C 1
ATOM 861 O O . GLY A 1 113 ? 6.720 -13.190 6.819 1.00 32.25 113 GLY A O 1
ATOM 862 N N . PHE A 1 114 ? 7.320 -11.656 8.353 1.00 37.41 114 PHE A N 1
ATOM 863 C CA . PHE A 1 114 ? 6.106 -10.873 8.160 1.00 37.41 114 PHE A CA 1
ATOM 864 C C . PHE A 1 114 ? 6.106 -10.103 6.851 1.00 37.41 114 PHE A C 1
ATOM 866 O O . PHE A 1 114 ? 5.034 -9.957 6.280 1.00 37.41 114 PHE A O 1
ATOM 873 N N . LEU A 1 115 ? 7.259 -9.645 6.355 1.00 40.59 115 LEU A N 1
ATOM 874 C CA . LEU A 1 115 ? 7.337 -8.823 5.147 1.00 40.59 115 LEU A CA 1
ATOM 875 C C . LEU A 1 115 ? 8.703 -8.987 4.472 1.00 40.59 115 LEU A C 1
ATOM 877 O O . LEU A 1 115 ? 9.737 -8.734 5.091 1.00 40.59 115 LEU A O 1
ATOM 881 N N . SER A 1 116 ? 8.710 -9.377 3.200 1.00 42.25 116 SER A N 1
ATOM 882 C CA . SER A 1 116 ? 9.845 -9.181 2.292 1.00 42.25 116 SER A CA 1
ATOM 883 C C . SER A 1 116 ? 9.646 -7.861 1.546 1.00 42.25 116 SER A C 1
ATOM 885 O O . SER A 1 116 ? 8.546 -7.592 1.064 1.00 42.25 116 SER A O 1
ATOM 887 N N . SER A 1 117 ? 10.691 -7.035 1.470 1.00 38.84 117 SER A N 1
ATOM 888 C CA . SER A 1 117 ? 10.683 -5.764 0.737 1.00 38.84 117 SER A CA 1
ATOM 889 C C . SER A 1 117 ? 11.655 -5.859 -0.433 1.00 38.84 117 SER A C 1
ATOM 891 O O . SER A 1 117 ? 12.834 -6.132 -0.211 1.00 38.84 117 SER A O 1
ATOM 893 N N . PHE A 1 118 ? 11.181 -5.564 -1.642 1.00 48.56 118 PHE A N 1
ATOM 894 C CA . PHE A 1 118 ? 11.991 -5.523 -2.868 1.00 48.56 118 PHE A CA 1
ATOM 895 C C . PHE A 1 118 ? 12.035 -4.109 -3.426 1.00 48.56 118 PHE A C 1
ATOM 897 O O . PHE A 1 118 ? 11.058 -3.383 -3.278 1.00 48.56 118 PHE A O 1
ATOM 904 N N . ILE A 1 119 ? 13.150 -3.717 -4.041 1.00 37.41 119 ILE A N 1
ATOM 905 C CA . ILE A 1 119 ? 13.254 -2.468 -4.802 1.00 37.41 119 ILE A CA 1
ATOM 906 C C . ILE A 1 119 ? 13.321 -2.860 -6.276 1.00 37.41 119 ILE A C 1
ATOM 908 O O . ILE A 1 119 ? 14.302 -3.469 -6.696 1.00 37.41 119 ILE A O 1
ATOM 912 N N . THR A 1 120 ? 12.290 -2.516 -7.041 1.00 40.34 120 THR A N 1
ATOM 913 C CA . THR A 1 120 ? 12.193 -2.815 -8.474 1.00 40.34 120 THR A CA 1
ATOM 914 C C . THR A 1 120 ? 12.204 -1.508 -9.256 1.00 40.34 120 THR A C 1
ATOM 916 O O . THR A 1 120 ? 11.457 -0.582 -8.945 1.00 40.34 120 THR A O 1
ATOM 919 N N . GLN A 1 121 ? 13.063 -1.428 -10.271 1.00 38.84 121 GLN A N 1
ATOM 920 C CA . GLN A 1 121 ? 13.098 -0.325 -11.230 1.00 38.84 121 GLN A CA 1
ATOM 921 C C . GLN A 1 121 ? 12.479 -0.836 -12.539 1.00 38.84 121 GLN A C 1
ATOM 923 O O . GLN A 1 121 ? 13.079 -1.646 -13.247 1.00 38.84 121 GLN A O 1
ATOM 928 N N . CYS A 1 122 ? 11.232 -0.451 -12.816 1.00 36.25 122 CYS A N 1
ATOM 929 C CA . CYS A 1 122 ? 10.454 -0.984 -13.936 1.00 36.25 122 CYS A CA 1
ATOM 930 C C . CYS A 1 122 ? 10.727 -0.196 -15.225 1.00 36.25 122 CYS A C 1
ATOM 932 O O . CYS A 1 122 ? 9.997 0.734 -15.540 1.00 36.25 122 CYS A O 1
ATOM 934 N N . TYR A 1 123 ? 11.746 -0.580 -16.000 1.00 36.53 123 TYR A N 1
ATOM 935 C CA . TYR A 1 123 ? 12.003 0.020 -17.325 1.00 36.53 123 TYR A CA 1
ATOM 936 C C . TYR A 1 123 ? 11.370 -0.739 -18.504 1.00 36.53 123 TYR A C 1
ATOM 938 O O . TYR A 1 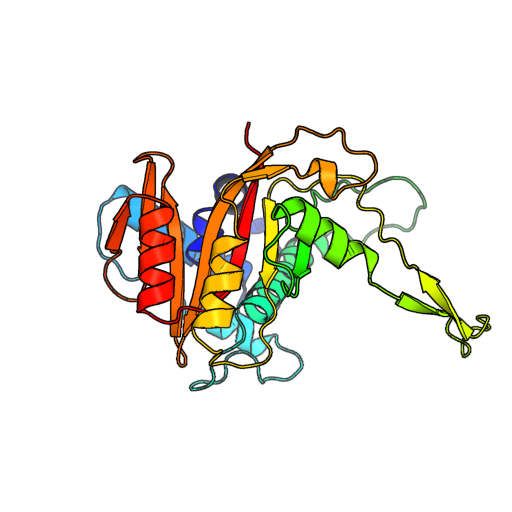123 ? 11.519 -0.320 -19.650 1.00 36.53 123 TYR A O 1
ATOM 946 N N . TYR A 1 124 ? 10.669 -1.852 -18.263 1.00 39.09 124 TYR A N 1
ATOM 947 C CA . TYR A 1 124 ? 10.202 -2.745 -19.330 1.00 39.09 124 TYR A CA 1
ATOM 948 C C . TYR A 1 124 ? 8.697 -3.012 -19.217 1.00 39.09 124 TYR A C 1
ATOM 950 O O . TYR A 1 124 ? 8.270 -3.900 -18.493 1.00 39.09 124 TYR A O 1
ATOM 958 N N . ALA A 1 125 ? 7.884 -2.254 -19.953 1.00 45.19 125 ALA A N 1
ATOM 959 C CA . ALA A 1 125 ? 6.418 -2.330 -19.905 1.00 45.19 125 ALA A CA 1
ATOM 960 C C . ALA A 1 125 ? 5.793 -3.500 -20.707 1.00 45.19 125 ALA A C 1
ATOM 962 O O . ALA A 1 125 ? 4.577 -3.548 -20.863 1.00 45.19 125 ALA A O 1
ATOM 963 N N . GLU A 1 126 ? 6.591 -4.433 -21.244 1.00 53.75 126 GLU A N 1
ATOM 964 C CA . GLU A 1 126 ? 6.102 -5.512 -22.129 1.00 53.75 126 GLU A CA 1
ATOM 965 C C . GLU A 1 126 ? 5.929 -6.882 -21.441 1.00 53.75 126 GLU A C 1
ATOM 967 O O . GLU A 1 126 ? 5.518 -7.840 -22.095 1.00 53.75 126 GLU A O 1
ATOM 972 N N . ARG A 1 127 ? 6.231 -7.007 -20.140 1.00 63.44 127 ARG A N 1
ATOM 973 C CA . ARG A 1 127 ? 6.129 -8.274 -19.388 1.00 63.44 127 ARG A CA 1
ATOM 974 C C . ARG A 1 127 ? 5.116 -8.182 -18.236 1.00 63.44 127 ARG A C 1
ATOM 976 O O . ARG A 1 127 ? 4.909 -7.084 -17.719 1.00 63.44 127 ARG A O 1
ATOM 983 N N . PRO A 1 128 ? 4.510 -9.311 -17.814 1.00 73.88 128 PRO A N 1
ATOM 984 C CA . PRO A 1 128 ? 3.726 -9.395 -16.582 1.00 73.88 128 PRO A CA 1
ATOM 985 C C . PRO A 1 128 ? 4.488 -8.874 -15.354 1.00 73.88 128 PRO A C 1
ATOM 987 O O . PRO A 1 128 ? 5.716 -8.956 -15.288 1.00 73.88 128 PRO A O 1
ATOM 990 N N . PHE A 1 129 ? 3.763 -8.332 -14.373 1.00 78.25 129 PHE A N 1
ATOM 991 C CA . PHE A 1 129 ? 4.378 -7.658 -13.226 1.00 78.25 129 PHE A CA 1
ATOM 992 C C . PHE A 1 129 ? 5.247 -8.588 -12.363 1.00 78.25 129 PHE A C 1
ATOM 994 O O . PHE A 1 129 ? 6.318 -8.194 -11.917 1.00 78.25 129 PHE A O 1
ATOM 1001 N N . ASP A 1 130 ? 4.816 -9.828 -12.152 1.00 72.88 130 ASP A N 1
ATOM 1002 C CA . ASP A 1 130 ? 5.565 -10.873 -11.444 1.00 72.88 130 ASP A CA 1
ATOM 1003 C C . ASP A 1 130 ? 6.864 -11.269 -12.162 1.00 72.88 130 ASP A C 1
ATOM 1005 O O . ASP A 1 130 ? 7.904 -11.386 -11.516 1.00 72.88 130 ASP A O 1
ATOM 1009 N N . GLU A 1 131 ? 6.852 -11.367 -13.491 1.00 72.81 131 GLU A N 1
ATOM 1010 C CA . GLU A 1 131 ? 8.071 -11.578 -14.282 1.00 72.81 131 GLU A CA 1
ATOM 1011 C C . GLU A 1 131 ? 9.055 -10.397 -14.180 1.00 72.81 131 GLU A C 1
ATOM 1013 O O . GLU A 1 131 ? 10.275 -10.582 -14.183 1.00 72.81 131 GLU A O 1
ATOM 1018 N N . LEU A 1 132 ? 8.546 -9.163 -14.090 1.00 68.81 132 LEU A N 1
ATOM 1019 C CA . LEU A 1 132 ? 9.382 -7.980 -13.852 1.00 68.81 132 LEU A CA 1
ATOM 1020 C C . LEU A 1 132 ? 10.003 -7.995 -12.452 1.00 68.81 132 LEU A C 1
ATOM 1022 O O . LEU A 1 132 ? 11.147 -7.564 -12.282 1.00 68.81 132 LEU A O 1
ATO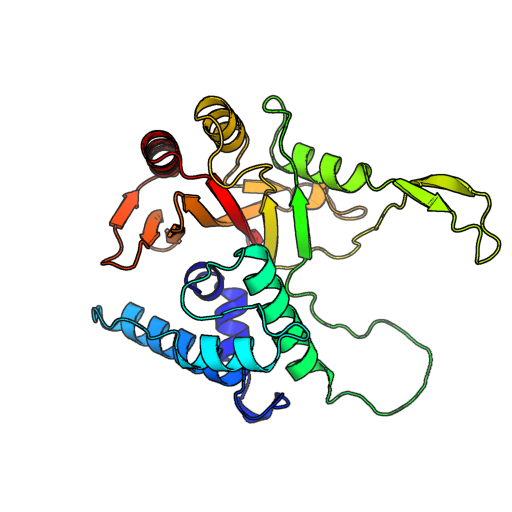M 1026 N N . LEU A 1 133 ? 9.270 -8.502 -11.460 1.00 70.19 133 LEU A N 1
ATOM 1027 C CA . LEU A 1 133 ? 9.770 -8.662 -10.099 1.00 70.19 133 LEU A CA 1
ATOM 1028 C C . LEU A 1 133 ? 10.859 -9.740 -10.022 1.00 70.19 133 LEU A C 1
ATOM 1030 O O . LEU A 1 133 ? 11.919 -9.467 -9.462 1.00 70.19 133 LEU A O 1
ATOM 1034 N N . GLU A 1 134 ? 10.656 -10.896 -10.658 1.00 72.12 134 GLU A N 1
ATOM 1035 C CA . GLU A 1 134 ? 11.672 -11.955 -10.780 1.00 72.12 134 GLU A CA 1
ATOM 1036 C C . GLU A 1 134 ? 12.955 -11.418 -11.441 1.00 72.12 134 GLU A C 1
ATOM 1038 O O . GLU A 1 134 ? 14.074 -11.622 -10.958 1.00 72.12 134 GLU A O 1
ATOM 1043 N N . LEU A 1 135 ? 12.822 -10.645 -12.526 1.00 65.12 135 LEU A N 1
ATOM 1044 C CA . LEU A 1 135 ? 13.978 -10.009 -13.152 1.00 65.12 135 LEU A CA 1
ATOM 1045 C C . LEU A 1 135 ? 14.724 -9.083 -12.186 1.00 65.12 135 LEU A C 1
ATOM 1047 O O . LEU A 1 135 ? 15.952 -9.107 -12.161 1.00 65.12 135 LEU A O 1
ATOM 1051 N N . ALA A 1 136 ? 14.033 -8.281 -11.378 1.00 60.16 136 ALA A N 1
ATOM 1052 C CA . ALA A 1 136 ? 14.705 -7.413 -10.412 1.00 60.16 136 ALA A CA 1
ATOM 1053 C C . ALA A 1 136 ? 15.492 -8.195 -9.344 1.00 60.16 136 ALA A C 1
ATOM 1055 O O . ALA A 1 136 ? 16.534 -7.718 -8.882 1.00 60.16 136 ALA A O 1
ATOM 1056 N N . GLU A 1 137 ? 15.069 -9.414 -9.004 1.00 58.38 137 GLU A N 1
ATOM 1057 C CA . GLU A 1 137 ? 15.830 -10.301 -8.117 1.00 58.38 137 GLU A CA 1
ATOM 1058 C C . GLU A 1 137 ? 17.129 -10.801 -8.770 1.00 58.38 137 GLU A C 1
ATOM 1060 O O . GLU A 1 137 ? 18.193 -10.779 -8.148 1.00 58.38 137 GLU 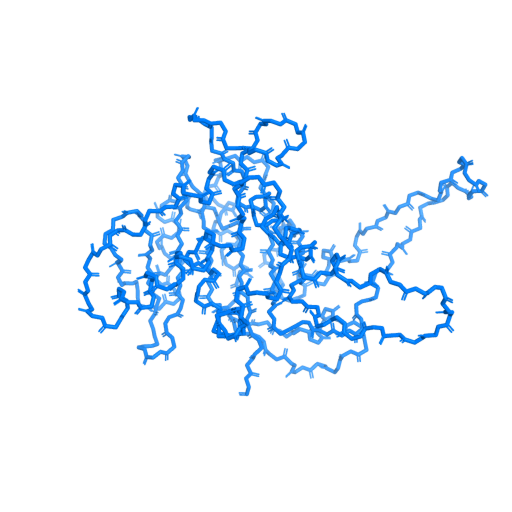A O 1
ATOM 1065 N N . THR A 1 138 ? 17.076 -11.192 -10.046 1.00 53.44 138 THR A N 1
ATOM 1066 C CA . THR A 1 138 ? 18.196 -11.855 -10.748 1.00 53.44 138 THR A CA 1
ATOM 1067 C C . THR A 1 138 ? 19.400 -10.962 -11.088 1.00 53.44 138 THR A C 1
ATOM 1069 O O . THR A 1 138 ? 20.454 -11.488 -11.448 1.00 53.44 138 THR A O 1
ATOM 1072 N N . HIS A 1 139 ? 19.296 -9.633 -10.953 1.00 51.75 139 HIS A N 1
ATOM 1073 C CA . HIS A 1 139 ? 20.345 -8.681 -11.372 1.00 51.75 139 HIS A CA 1
ATOM 1074 C C . HIS A 1 139 ? 21.271 -8.182 -10.243 1.00 51.75 139 HIS A C 1
ATOM 1076 O O . HIS A 1 139 ? 21.974 -7.180 -10.404 1.00 51.75 139 HIS A O 1
ATOM 1082 N N . HIS A 1 140 ? 21.334 -8.870 -9.099 1.00 54.44 140 HIS A N 1
ATOM 1083 C CA . HIS A 1 140 ? 22.219 -8.489 -7.990 1.00 54.44 140 HIS A CA 1
ATOM 1084 C C . HIS A 1 140 ? 23.631 -9.072 -8.139 1.00 54.44 140 HIS A C 1
ATOM 1086 O O . HIS A 1 140 ? 24.049 -9.986 -7.426 1.00 54.44 140 HIS A O 1
ATOM 1092 N N . TYR A 1 141 ? 24.412 -8.486 -9.045 1.00 50.16 141 TYR A N 1
ATOM 1093 C CA . TYR A 1 141 ? 25.833 -8.796 -9.157 1.00 50.16 141 TYR A CA 1
ATOM 1094 C C . TYR A 1 141 ? 26.608 -8.227 -7.964 1.00 50.16 141 TYR A C 1
ATOM 1096 O O . TYR A 1 141 ? 26.626 -7.013 -7.745 1.00 50.16 141 TYR A O 1
ATOM 1104 N N . ARG A 1 142 ? 27.302 -9.083 -7.208 1.00 52.66 142 ARG A N 1
ATOM 1105 C CA . ARG A 1 142 ? 28.309 -8.633 -6.235 1.00 52.66 142 ARG A CA 1
ATOM 1106 C C . ARG A 1 142 ? 29.693 -9.011 -6.733 1.00 52.66 142 ARG A C 1
ATOM 1108 O O . ARG A 1 142 ? 29.915 -10.133 -7.174 1.00 52.66 142 ARG A O 1
ATOM 1115 N N . MET A 1 143 ? 30.646 -8.086 -6.645 1.00 50.88 143 MET A N 1
ATOM 1116 C CA . MET A 1 143 ? 32.050 -8.468 -6.785 1.00 50.88 143 MET A CA 1
ATOM 1117 C C . MET A 1 143 ? 32.464 -9.288 -5.567 1.00 50.88 143 MET A C 1
ATOM 1119 O O . MET A 1 143 ? 32.214 -8.889 -4.430 1.00 50.88 143 MET A O 1
ATOM 1123 N N . CYS A 1 144 ? 33.094 -10.433 -5.815 1.00 57.41 144 CYS A N 1
ATOM 1124 C CA . CYS A 1 144 ? 33.675 -11.260 -4.769 1.00 57.41 144 CYS A CA 1
ATOM 1125 C C . CYS A 1 144 ? 34.769 -10.461 -4.042 1.00 57.41 144 CYS A C 1
ATOM 1127 O O . CYS A 1 144 ? 35.786 -10.117 -4.648 1.00 57.41 144 CYS A O 1
ATOM 1129 N N . ASP A 1 145 ? 34.529 -10.150 -2.767 1.00 62.53 145 ASP A N 1
ATOM 1130 C CA . ASP A 1 145 ? 35.332 -9.222 -1.972 1.00 62.53 145 ASP A CA 1
ATOM 1131 C C . ASP A 1 145 ? 36.785 -9.695 -1.826 1.00 62.53 145 ASP A C 1
ATOM 1133 O O . ASP A 1 145 ? 37.086 -10.709 -1.193 1.00 62.53 145 ASP A O 1
ATOM 1137 N N . THR A 1 146 ? 37.701 -8.941 -2.425 1.00 66.12 146 THR A N 1
ATOM 1138 C CA . THR A 1 146 ? 39.136 -9.223 -2.404 1.00 66.12 146 THR A CA 1
ATOM 1139 C C . THR A 1 146 ? 39.775 -9.003 -1.032 1.00 66.12 146 THR A C 1
ATOM 1141 O O . THR A 1 146 ? 40.814 -9.603 -0.763 1.00 66.12 146 THR A O 1
ATOM 1144 N N . GLU A 1 147 ? 39.175 -8.199 -0.146 1.00 69.88 147 GLU A N 1
ATOM 1145 C CA . GLU A 1 147 ? 39.718 -7.916 1.193 1.00 69.88 147 GLU A CA 1
ATOM 1146 C C . GLU A 1 147 ? 39.586 -9.114 2.146 1.00 69.88 147 GLU A C 1
ATOM 1148 O O . GLU A 1 147 ? 40.406 -9.285 3.048 1.00 69.88 147 GLU A O 1
ATOM 1153 N N . VAL A 1 148 ? 38.625 -10.008 1.891 1.00 69.00 148 VAL A N 1
ATOM 1154 C CA . VAL A 1 148 ? 38.457 -11.287 2.610 1.00 69.00 148 VAL A CA 1
ATOM 1155 C C . VAL A 1 148 ? 39.019 -12.495 1.844 1.00 69.00 148 VAL A C 1
ATOM 1157 O O . VAL A 1 148 ? 38.731 -13.641 2.186 1.00 69.00 148 VAL A O 1
ATOM 1160 N N . GLY A 1 149 ? 39.841 -12.265 0.812 1.00 65.12 149 GLY A N 1
ATOM 1161 C CA . GLY A 1 149 ? 40.454 -13.326 0.001 1.00 65.12 149 GLY A CA 1
ATOM 1162 C C . GLY A 1 149 ? 39.578 -13.849 -1.145 1.00 65.12 149 GLY A C 1
ATOM 1163 O O . GLY A 1 149 ? 39.842 -14.927 -1.679 1.00 65.12 149 GLY A O 1
ATOM 1164 N N . GLY A 1 150 ? 38.538 -13.105 -1.526 1.00 69.31 150 GLY A N 1
ATOM 1165 C CA . GLY A 1 150 ? 37.693 -13.386 -2.681 1.00 69.31 150 GLY A CA 1
ATOM 1166 C C . GLY A 1 150 ? 38.396 -13.174 -4.025 1.00 69.31 150 GLY A C 1
ATOM 1167 O O . GLY A 1 150 ? 39.437 -12.529 -4.133 1.00 69.31 150 GLY A O 1
ATOM 1168 N N . CYS A 1 151 ? 37.826 -13.745 -5.087 1.00 75.56 151 CYS A N 1
ATOM 1169 C CA . CYS A 1 151 ? 38.471 -13.837 -6.400 1.00 75.56 151 CYS A CA 1
ATOM 1170 C C . CYS A 1 151 ? 38.320 -12.592 -7.298 1.00 75.56 151 CYS A C 1
ATOM 1172 O O . CYS A 1 151 ? 38.801 -12.615 -8.432 1.00 75.56 151 CYS A O 1
ATOM 1174 N N . GLY A 1 152 ? 37.630 -11.539 -6.840 1.00 63.72 152 GLY A N 1
ATOM 1175 C CA . GLY A 1 152 ? 37.420 -10.295 -7.595 1.00 63.72 152 GLY A CA 1
ATOM 1176 C C . GLY A 1 152 ? 36.519 -10.412 -8.831 1.00 63.72 152 GLY A C 1
ATOM 1177 O O . GLY A 1 152 ? 36.406 -9.459 -9.598 1.00 63.72 152 GLY A O 1
ATOM 1178 N N . LYS A 1 153 ? 35.883 -11.568 -9.064 1.00 68.81 153 LYS A N 1
ATOM 1179 C CA . LYS A 1 153 ? 34.939 -11.763 -10.175 1.00 68.81 153 LYS A CA 1
ATOM 1180 C C . LYS A 1 153 ? 33.535 -11.304 -9.786 1.00 68.81 153 LYS A C 1
ATOM 1182 O O . LYS A 1 153 ? 33.169 -11.361 -8.612 1.00 68.81 153 LYS A O 1
ATOM 1187 N N . LEU A 1 154 ? 32.766 -10.864 -10.785 1.00 54.06 154 LEU A N 1
ATOM 1188 C CA . LEU A 1 154 ? 31.326 -10.659 -10.653 1.00 54.06 154 LEU A CA 1
ATOM 1189 C C . LEU A 1 154 ? 30.681 -12.017 -10.368 1.00 54.06 154 LEU A C 1
ATOM 1191 O O . LEU A 1 154 ? 30.795 -12.925 -11.191 1.00 54.06 154 LEU A O 1
ATOM 1195 N N . ASP A 1 155 ? 30.043 -12.142 -9.214 1.00 47.59 155 ASP A N 1
ATOM 1196 C CA . ASP A 1 155 ? 29.291 -13.328 -8.833 1.00 47.59 155 ASP A CA 1
ATOM 1197 C C . ASP A 1 155 ? 27.799 -12.990 -8.809 1.00 47.59 155 ASP A C 1
ATOM 1199 O O . ASP A 1 155 ? 27.407 -11.887 -8.401 1.00 47.59 155 ASP A O 1
ATOM 1203 N N . ASN A 1 156 ? 26.974 -13.919 -9.290 1.00 49.03 156 ASN A N 1
ATOM 1204 C CA . ASN A 1 156 ? 25.528 -13.756 -9.236 1.00 49.03 156 ASN A CA 1
ATOM 1205 C C . ASN A 1 156 ? 25.062 -14.209 -7.853 1.00 49.03 156 ASN A C 1
ATOM 1207 O O . ASN A 1 156 ? 25.045 -15.404 -7.554 1.00 49.03 156 ASN A O 1
ATOM 1211 N N . VAL A 1 157 ? 24.741 -13.254 -6.980 1.00 50.53 157 VAL A N 1
ATOM 1212 C CA . VAL A 1 157 ? 24.224 -13.592 -5.655 1.00 50.53 157 VAL A CA 1
ATOM 1213 C C . VAL A 1 157 ? 22.736 -13.870 -5.794 1.00 50.53 157 VAL A C 1
ATOM 1215 O O . VAL A 1 157 ? 21.912 -12.963 -5.713 1.00 50.53 157 VAL A O 1
ATOM 1218 N N . HIS A 1 158 ? 22.399 -15.143 -5.976 1.00 49.69 158 HIS A N 1
ATOM 1219 C CA . HIS A 1 158 ? 21.025 -15.617 -5.875 1.00 49.69 158 HIS A CA 1
ATOM 1220 C C . HIS A 1 158 ? 20.620 -15.671 -4.396 1.00 49.69 158 HIS A C 1
ATOM 1222 O O . HIS A 1 158 ? 21.058 -16.545 -3.646 1.00 49.69 158 HIS A O 1
ATOM 1228 N N . ASN A 1 159 ? 19.798 -14.719 -3.953 1.00 48.25 159 ASN A N 1
ATOM 1229 C CA . ASN A 1 159 ? 19.135 -14.821 -2.656 1.00 48.25 159 ASN A CA 1
ATOM 1230 C C . ASN A 1 159 ? 17.914 -15.730 -2.815 1.00 48.25 159 ASN A C 1
ATOM 1232 O O . ASN A 1 159 ? 16.860 -15.283 -3.248 1.00 48.25 159 ASN A O 1
ATOM 1236 N N . ILE A 1 160 ? 18.060 -17.005 -2.463 1.00 51.38 160 ILE A N 1
ATOM 1237 C CA . ILE A 1 160 ? 16.959 -17.971 -2.513 1.00 51.38 160 ILE A CA 1
ATOM 1238 C C . ILE A 1 160 ? 16.010 -17.691 -1.346 1.00 51.38 160 ILE A C 1
ATOM 1240 O O . ILE A 1 160 ? 16.346 -17.932 -0.182 1.00 51.38 160 ILE A O 1
ATOM 1244 N N . LEU A 1 161 ? 14.812 -17.197 -1.642 1.00 56.81 161 LEU A N 1
ATOM 1245 C CA . LEU A 1 161 ? 13.745 -17.078 -0.657 1.00 56.81 161 LEU A CA 1
ATOM 1246 C C . LEU A 1 161 ? 12.927 -18.375 -0.646 1.00 56.81 161 LEU A C 1
ATOM 1248 O O . LEU A 1 161 ? 12.141 -18.633 -1.546 1.00 56.81 161 LEU A O 1
ATOM 1252 N N . SER A 1 162 ? 13.108 -19.212 0.377 1.00 56.66 162 SER A N 1
ATOM 1253 C CA . SER A 1 162 ? 12.509 -20.561 0.403 1.00 56.66 162 SER A CA 1
ATOM 1254 C C . SER A 1 162 ? 11.081 -20.624 0.959 1.00 56.66 162 SER A C 1
ATOM 1256 O O . SER A 1 162 ? 10.405 -21.641 0.815 1.00 56.66 162 SER A O 1
ATOM 1258 N N . THR A 1 163 ? 10.612 -19.577 1.644 1.00 66.50 163 THR A N 1
ATOM 1259 C CA . THR A 1 163 ? 9.255 -19.517 2.206 1.00 66.50 163 THR A CA 1
ATOM 1260 C C . THR A 1 163 ? 8.602 -18.169 1.890 1.00 66.50 163 THR A C 1
ATOM 1262 O O . THR A 1 163 ? 9.094 -17.132 2.341 1.00 66.50 163 THR A O 1
ATOM 1265 N N . PRO A 1 164 ? 7.491 -18.148 1.129 1.00 73.94 164 PRO A N 1
ATOM 1266 C CA . PRO A 1 164 ? 6.831 -16.899 0.786 1.00 73.94 164 PRO A CA 1
ATOM 1267 C C . PRO A 1 164 ? 6.110 -16.330 2.019 1.00 73.94 164 PRO A C 1
ATOM 1269 O O . PRO A 1 164 ? 5.410 -17.074 2.722 1.00 73.94 164 PRO A O 1
ATOM 1272 N N . PRO A 1 165 ? 6.271 -15.029 2.321 1.00 81.38 165 PRO A N 1
ATOM 1273 C CA . PRO A 1 165 ? 5.591 -14.393 3.441 1.00 81.38 165 PRO A CA 1
ATOM 1274 C C . PRO A 1 165 ? 4.102 -14.254 3.142 1.00 81.38 165 PRO A C 1
ATOM 1276 O O . PRO A 1 165 ? 3.686 -14.242 1.988 1.00 81.38 165 PRO A O 1
ATOM 1279 N N . HIS A 1 166 ? 3.265 -14.111 4.168 1.00 83.38 166 HIS A N 1
ATOM 1280 C CA . HIS A 1 166 ? 1.835 -13.913 3.922 1.00 83.38 166 HIS A CA 1
ATOM 1281 C C . HIS A 1 166 ? 1.518 -12.543 3.304 1.00 83.38 166 HIS A C 1
ATOM 1283 O O . HIS A 1 166 ? 0.573 -12.427 2.524 1.00 83.38 166 HIS A O 1
ATOM 1289 N N . VAL A 1 167 ? 2.312 -11.533 3.658 1.00 87.06 167 VAL A N 1
ATOM 1290 C CA . VAL A 1 167 ? 2.263 -10.204 3.061 1.00 87.06 167 VAL A CA 1
ATOM 1291 C C . VAL A 1 167 ? 3.553 -9.984 2.279 1.00 87.06 167 VAL A C 1
ATOM 1293 O O . VAL A 1 167 ? 4.648 -10.187 2.804 1.00 87.06 167 VAL A O 1
ATOM 1296 N N . PHE A 1 168 ? 3.416 -9.550 1.036 1.00 87.56 168 PHE A N 1
ATOM 1297 C CA . PHE A 1 168 ? 4.520 -9.217 0.149 1.00 87.56 168 PHE A CA 1
ATOM 1298 C C . PHE A 1 168 ? 4.496 -7.717 -0.152 1.00 87.56 168 PHE A C 1
ATOM 1300 O O . PHE A 1 168 ? 3.438 -7.158 -0.445 1.00 87.56 168 PHE A O 1
ATOM 1307 N N . THR A 1 169 ? 5.646 -7.047 -0.060 1.00 87.12 169 THR A N 1
ATOM 1308 C CA . THR A 1 169 ? 5.756 -5.616 -0.359 1.00 87.12 169 THR A CA 1
ATOM 1309 C C . THR A 1 169 ? 6.762 -5.364 -1.469 1.00 87.12 169 THR A C 1
ATOM 1311 O O . THR A 1 169 ? 7.924 -5.765 -1.382 1.00 87.12 169 THR A O 1
ATOM 1314 N N . THR A 1 170 ? 6.341 -4.588 -2.461 1.00 85.69 170 THR A N 1
ATOM 1315 C CA . THR A 1 170 ? 7.218 -4.060 -3.506 1.00 85.69 170 THR A CA 1
ATOM 1316 C C . THR A 1 170 ? 7.405 -2.566 -3.312 1.00 85.69 170 THR A C 1
ATOM 1318 O O . THR A 1 170 ? 6.448 -1.838 -3.055 1.00 85.69 170 THR A O 1
ATOM 1321 N N . VAL A 1 171 ? 8.639 -2.103 -3.463 1.00 84.31 171 VAL A N 1
ATOM 1322 C CA . VAL A 1 171 ? 9.005 -0.692 -3.532 1.00 84.31 171 VAL A CA 1
ATOM 1323 C C . VAL A 1 171 ? 9.466 -0.392 -4.952 1.00 84.31 171 VAL A C 1
ATOM 1325 O O . VAL A 1 171 ? 10.321 -1.092 -5.489 1.00 84.31 171 VAL A O 1
ATOM 1328 N N . LEU A 1 172 ? 8.916 0.652 -5.557 1.00 82.94 172 LEU A N 1
ATOM 1329 C CA . LEU A 1 172 ? 9.334 1.139 -6.865 1.00 82.94 172 LEU A CA 1
ATOM 1330 C C . LEU A 1 172 ? 10.289 2.317 -6.688 1.00 82.94 172 LEU A C 1
ATOM 1332 O O . LEU A 1 172 ? 9.975 3.291 -5.998 1.00 82.94 172 LEU A O 1
ATOM 1336 N N . GLY A 1 173 ? 11.472 2.200 -7.289 1.00 78.00 173 GLY A N 1
ATOM 1337 C CA . GLY A 1 173 ? 12.476 3.259 -7.294 1.00 78.00 173 GLY A CA 1
ATOM 1338 C C . GLY A 1 173 ? 12.266 4.211 -8.467 1.00 78.00 173 GLY A C 1
ATOM 1339 O O . GLY A 1 173 ? 12.235 3.765 -9.609 1.00 78.00 173 GLY A O 1
ATOM 1340 N N . TRP A 1 174 ? 12.176 5.509 -8.177 1.00 80.12 174 TRP A N 1
ATOM 1341 C CA . TRP A 1 174 ? 12.163 6.585 -9.175 1.00 80.12 174 TRP A CA 1
ATOM 1342 C C . TRP A 1 174 ? 13.489 7.344 -9.135 1.00 80.12 174 TRP A C 1
ATOM 1344 O O . TRP A 1 174 ? 14.087 7.482 -8.063 1.00 80.12 174 TRP A O 1
ATOM 1354 N N . GLU A 1 175 ? 13.952 7.841 -10.280 1.00 70.44 175 GLU A N 1
ATOM 1355 C CA . GLU A 1 175 ? 15.173 8.652 -10.359 1.00 70.44 175 GLU A CA 1
ATOM 1356 C C . GLU A 1 175 ? 14.945 10.048 -9.761 1.00 70.44 175 GLU A C 1
ATOM 1358 O O . GLU A 1 175 ? 15.846 10.653 -9.171 1.00 70.44 175 GLU A O 1
ATOM 1363 N N . SER A 1 176 ? 13.716 10.545 -9.886 1.00 74.38 176 SER A N 1
ATOM 1364 C CA . SER A 1 176 ? 13.280 11.881 -9.519 1.00 74.38 176 SER A CA 1
ATOM 1365 C C . SER A 1 176 ? 12.019 11.867 -8.647 1.00 74.38 176 SER A C 1
ATOM 1367 O O . SER A 1 176 ? 11.231 10.924 -8.582 1.00 74.38 176 SER A O 1
ATOM 1369 N N . ARG A 1 177 ? 11.797 12.991 -7.961 1.00 74.00 177 ARG A N 1
ATOM 1370 C CA . ARG A 1 177 ? 10.547 13.298 -7.241 1.00 74.00 177 ARG A CA 1
ATOM 1371 C C . ARG A 1 177 ? 9.421 13.774 -8.171 1.00 74.00 177 ARG A C 1
ATOM 1373 O O . ARG A 1 177 ? 8.318 14.030 -7.696 1.00 74.00 177 ARG A O 1
ATOM 1380 N N . SER A 1 178 ? 9.734 13.973 -9.448 1.00 81.06 178 SER A N 1
ATOM 1381 C CA . SER A 1 178 ? 8.824 14.440 -10.488 1.00 81.06 178 SER A CA 1
ATOM 1382 C C . SER A 1 178 ? 9.290 13.882 -11.828 1.00 81.06 178 SER A C 1
ATOM 1384 O O . SER A 1 178 ? 10.158 14.467 -12.477 1.00 81.06 178 SER A O 1
ATOM 1386 N N . GLU A 1 179 ? 8.723 12.751 -12.204 1.00 85.06 179 GLU A N 1
ATOM 1387 C CA . GLU A 1 179 ? 9.024 12.006 -13.419 1.00 85.06 179 GLU A CA 1
ATOM 1388 C C . GLU A 1 179 ? 8.123 12.450 -14.576 1.00 85.06 179 GLU A C 1
ATOM 1390 O O . GLU A 1 179 ? 7.042 13.015 -14.351 1.00 85.06 179 GLU A O 1
ATOM 1395 N N . PRO A 1 180 ? 8.550 12.235 -15.829 1.00 87.00 180 PRO A N 1
ATOM 1396 C CA . PRO A 1 180 ? 7.709 12.471 -16.992 1.00 87.00 180 PRO A CA 1
ATOM 1397 C C . PRO A 1 180 ? 6.413 11.652 -16.935 1.00 87.00 180 PRO A C 1
ATOM 1399 O O . PRO A 1 180 ? 6.405 10.489 -16.536 1.00 87.00 180 PRO A O 1
ATOM 1402 N N . ALA A 1 181 ? 5.308 12.247 -17.393 1.00 89.75 181 ALA A N 1
ATOM 1403 C CA . ALA A 1 181 ? 4.003 11.583 -17.408 1.00 89.75 181 ALA A CA 1
ATOM 1404 C C . ALA A 1 181 ? 4.013 10.265 -18.206 1.00 89.75 181 ALA A C 1
ATOM 1406 O O . ALA A 1 181 ? 3.343 9.313 -17.814 1.00 89.75 181 ALA A O 1
ATOM 1407 N N . ASP A 1 182 ? 4.805 10.191 -19.280 1.00 88.50 182 ASP A N 1
ATOM 1408 C CA . ASP A 1 182 ? 4.939 8.983 -20.100 1.00 88.50 182 ASP A CA 1
ATOM 1409 C C . ASP A 1 182 ? 5.579 7.824 -19.317 1.00 88.50 182 ASP A C 1
ATOM 1411 O O . ASP A 1 182 ? 5.094 6.695 -19.406 1.00 88.50 182 ASP A O 1
ATOM 1415 N N . ASP A 1 183 ? 6.595 8.100 -18.493 1.00 87.94 183 ASP A N 1
ATOM 1416 C CA . ASP A 1 183 ? 7.282 7.095 -17.667 1.00 87.94 183 ASP A CA 1
ATOM 1417 C C . ASP A 1 183 ? 6.390 6.613 -16.515 1.00 87.94 183 ASP A C 1
ATOM 1419 O O . ASP A 1 183 ? 6.318 5.415 -16.212 1.00 87.94 183 ASP A O 1
ATOM 1423 N N . ILE A 1 184 ? 5.637 7.541 -15.911 1.00 88.81 184 ILE A N 1
ATOM 1424 C CA . ILE A 1 184 ? 4.615 7.221 -14.907 1.00 88.81 184 ILE A CA 1
ATOM 1425 C C . ILE A 1 184 ? 3.549 6.313 -15.528 1.00 88.81 184 ILE A C 1
ATOM 1427 O O . ILE A 1 184 ? 3.251 5.249 -14.988 1.00 88.81 184 ILE A O 1
ATOM 1431 N N . SER A 1 185 ? 3.013 6.695 -16.686 1.00 90.06 185 SER A N 1
ATOM 1432 C CA . SER A 1 185 ? 1.981 5.940 -17.399 1.00 90.06 185 SER A CA 1
ATOM 1433 C C . SER A 1 185 ? 2.481 4.558 -17.843 1.00 90.06 185 SER A C 1
ATOM 1435 O O . SER A 1 185 ? 1.778 3.561 -17.682 1.00 90.06 185 SER A O 1
ATOM 1437 N N . ALA A 1 186 ? 3.718 4.451 -18.337 1.00 88.81 186 ALA A N 1
ATOM 1438 C CA . ALA A 1 186 ? 4.334 3.167 -18.674 1.00 88.81 186 ALA A CA 1
ATOM 1439 C C . ALA A 1 186 ? 4.450 2.245 -17.450 1.00 88.81 186 ALA A C 1
ATOM 1441 O O . ALA A 1 186 ? 4.107 1.066 -17.535 1.00 88.81 186 ALA A O 1
ATOM 1442 N N . THR A 1 187 ? 4.860 2.792 -16.303 1.00 89.00 187 THR A N 1
ATOM 1443 C CA . THR A 1 187 ? 4.945 2.039 -15.046 1.00 89.00 187 THR A CA 1
ATOM 1444 C C . THR A 1 187 ? 3.568 1.581 -14.577 1.00 89.00 187 THR A C 1
ATOM 1446 O O . THR A 1 187 ? 3.401 0.412 -14.244 1.00 89.00 187 THR A O 1
ATOM 1449 N N . LEU A 1 188 ? 2.569 2.468 -14.590 1.00 92.31 188 LEU A N 1
ATOM 1450 C CA . LEU A 1 188 ? 1.194 2.161 -14.186 1.00 92.31 188 LEU A CA 1
ATOM 1451 C C . LEU A 1 188 ? 0.587 1.023 -15.016 1.00 92.31 188 LEU A C 1
ATOM 1453 O O . LEU A 1 188 ? -0.039 0.131 -14.449 1.00 92.31 188 LEU A O 1
ATOM 1457 N N . ARG A 1 189 ? 0.831 1.001 -16.334 1.00 89.81 189 ARG A N 1
ATOM 1458 C CA . ARG A 1 189 ? 0.384 -0.092 -17.220 1.00 89.81 189 ARG A CA 1
ATOM 1459 C C . ARG A 1 189 ? 1.022 -1.441 -16.899 1.00 89.81 189 ARG A C 1
ATOM 1461 O O . ARG A 1 189 ? 0.417 -2.468 -17.186 1.00 89.81 189 ARG A O 1
ATOM 1468 N N . ALA A 1 190 ? 2.227 -1.440 -16.335 1.00 90.00 190 ALA A N 1
ATOM 1469 C CA . ALA A 1 190 ? 2.918 -2.661 -15.942 1.00 90.00 190 ALA A CA 1
ATOM 1470 C C . ALA A 1 190 ? 2.426 -3.218 -14.595 1.00 90.00 190 ALA A C 1
ATOM 1472 O O . ALA A 1 190 ? 2.743 -4.358 -14.266 1.00 90.00 190 ALA A O 1
ATOM 1473 N N . LEU A 1 191 ? 1.677 -2.444 -13.799 1.00 92.31 191 LEU A N 1
ATOM 1474 C CA . LEU A 1 191 ? 1.181 -2.894 -12.499 1.00 92.31 191 LEU A CA 1
ATOM 1475 C C . LEU A 1 191 ? -0.000 -3.852 -12.646 1.00 92.31 191 LEU A C 1
ATOM 1477 O O . LEU A 1 191 ? -0.930 -3.617 -13.415 1.00 92.31 191 LEU A O 1
ATOM 1481 N N . SER A 1 192 ? -0.002 -4.891 -11.814 1.00 91.75 192 SER A N 1
ATOM 1482 C CA . SER A 1 192 ? -1.100 -5.850 -11.710 1.00 91.75 192 SER A CA 1
ATOM 1483 C C . SER A 1 192 ? -1.717 -5.838 -10.313 1.00 91.75 192 SER A C 1
ATOM 1485 O O . SER A 1 192 ? -1.025 -5.650 -9.309 1.00 91.75 192 SER A O 1
ATOM 1487 N N . THR A 1 193 ? -3.026 -6.086 -10.236 1.00 95.12 193 THR A N 1
ATOM 1488 C CA . THR A 1 193 ? -3.727 -6.312 -8.963 1.00 95.12 193 THR A CA 1
ATOM 1489 C C . THR A 1 193 ? -3.554 -7.730 -8.432 1.00 95.12 193 THR A C 1
ATOM 1491 O O . THR A 1 193 ? -3.930 -7.995 -7.294 1.00 95.12 193 THR A O 1
ATOM 1494 N N . GLU A 1 194 ? -3.014 -8.642 -9.237 1.00 94.38 194 GLU A N 1
ATOM 1495 C CA . GLU A 1 194 ? -2.720 -10.022 -8.856 1.00 94.38 194 GLU A CA 1
ATOM 1496 C C . GLU A 1 194 ? -1.316 -10.408 -9.327 1.00 94.38 194 GLU A 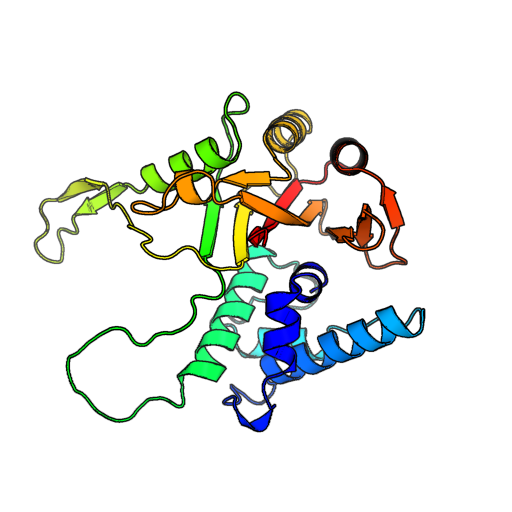C 1
ATOM 1498 O O . GLU A 1 194 ? -0.920 -10.073 -10.443 1.00 94.38 194 GLU A O 1
ATOM 1503 N N . ILE A 1 195 ? -0.564 -11.101 -8.477 1.00 91.75 195 ILE A N 1
ATOM 1504 C CA . ILE A 1 195 ? 0.771 -11.622 -8.802 1.00 91.75 195 ILE A CA 1
ATOM 1505 C C . ILE A 1 195 ? 0.870 -13.086 -8.392 1.00 91.75 195 ILE A C 1
ATOM 1507 O O . ILE A 1 195 ? 0.321 -13.468 -7.356 1.00 91.75 195 ILE A O 1
ATOM 1511 N N . ASP A 1 196 ? 1.591 -13.897 -9.162 1.00 90.12 196 ASP A N 1
ATOM 1512 C CA . ASP A 1 196 ? 1.958 -15.247 -8.743 1.00 90.12 196 ASP A CA 1
ATOM 1513 C C . ASP A 1 196 ? 3.289 -15.218 -7.987 1.00 90.12 196 ASP A C 1
ATOM 1515 O O . ASP A 1 196 ? 4.364 -15.068 -8.568 1.00 90.12 196 ASP A O 1
ATOM 1519 N N . ILE A 1 197 ? 3.237 -15.384 -6.661 1.00 85.56 197 ILE A N 1
ATOM 1520 C CA . ILE A 1 197 ? 4.455 -15.385 -5.843 1.00 85.56 197 ILE A CA 1
ATOM 1521 C C . ILE A 1 197 ? 5.362 -16.579 -6.172 1.00 85.56 197 ILE A C 1
ATOM 1523 O O . ILE A 1 197 ? 6.562 -16.529 -5.906 1.00 85.56 197 ILE A O 1
ATOM 1527 N N . GLY A 1 198 ? 4.798 -17.665 -6.716 1.00 83.19 198 GLY A N 1
ATOM 1528 C CA . GLY A 1 198 ? 5.556 -18.860 -7.075 1.00 83.19 198 GLY A CA 1
ATOM 1529 C C . GLY A 1 198 ? 6.533 -18.626 -8.225 1.00 83.19 198 GLY A C 1
ATOM 1530 O O . GLY A 1 198 ? 7.501 -19.365 -8.345 1.00 83.19 198 GLY A O 1
ATOM 1531 N N . VAL A 1 199 ? 6.323 -17.573 -9.023 1.00 83.19 199 VAL A N 1
ATOM 1532 C CA . VAL A 1 199 ? 7.255 -17.163 -10.084 1.00 83.19 199 VAL A CA 1
ATOM 1533 C C . VAL A 1 199 ? 8.527 -16.540 -9.497 1.00 83.19 199 VAL A C 1
ATOM 1535 O O . VAL A 1 199 ? 9.606 -16.740 -10.038 1.00 83.19 199 VAL A O 1
ATOM 1538 N N . MET A 1 200 ? 8.425 -15.836 -8.365 1.00 75.25 200 MET A N 1
ATOM 1539 C CA . MET A 1 200 ? 9.571 -15.165 -7.734 1.00 75.25 200 MET A CA 1
ATOM 1540 C C . MET A 1 200 ? 10.333 -16.074 -6.755 1.00 75.25 200 MET A C 1
ATOM 1542 O O . MET A 1 200 ? 11.551 -16.011 -6.647 1.00 75.25 200 MET A O 1
ATOM 1546 N N . TYR A 1 201 ? 9.636 -16.937 -6.010 1.00 74.19 201 TYR A N 1
ATOM 1547 C CA . TYR A 1 201 ? 10.258 -17.714 -4.932 1.00 74.19 201 TYR A CA 1
ATOM 1548 C C . TYR A 1 201 ? 10.701 -19.094 -5.424 1.00 74.19 201 TYR A C 1
ATOM 1550 O O . TYR A 1 201 ? 9.881 -19.985 -5.652 1.00 74.19 201 TYR A O 1
ATOM 1558 N N . GLU A 1 202 ? 12.012 -19.315 -5.512 1.00 70.38 202 GLU A N 1
ATOM 1559 C CA . GLU A 1 202 ? 12.557 -20.620 -5.891 1.00 70.38 202 GLU A CA 1
ATOM 1560 C C . GLU A 1 202 ? 12.133 -21.722 -4.897 1.00 70.38 202 GLU A C 1
ATOM 1562 O O . GLU A 1 202 ? 12.239 -21.590 -3.674 1.00 70.38 202 GLU A O 1
ATOM 1567 N N . GLY A 1 203 ? 11.645 -22.843 -5.436 1.00 70.75 203 GLY A N 1
ATOM 1568 C CA . GLY A 1 203 ? 11.118 -23.962 -4.647 1.00 70.75 203 GLY A CA 1
ATOM 1569 C C . GLY A 1 203 ? 9.656 -23.801 -4.216 1.00 70.75 203 GLY A C 1
ATOM 1570 O O . GLY A 1 203 ? 9.135 -24.661 -3.503 1.00 70.75 203 GLY A O 1
ATOM 1571 N N . VAL A 1 204 ? 8.981 -22.735 -4.651 1.00 78.00 204 VAL A N 1
ATOM 1572 C CA . VAL A 1 204 ? 7.536 -22.560 -4.503 1.00 78.00 204 VAL A CA 1
ATOM 1573 C C . VAL A 1 204 ? 6.841 -22.947 -5.805 1.00 78.00 204 VAL A C 1
ATOM 1575 O O . VAL A 1 204 ? 7.193 -22.455 -6.868 1.00 78.00 204 VAL A O 1
ATOM 1578 N N . ASP A 1 205 ? 5.832 -23.817 -5.723 1.00 80.19 205 ASP A N 1
ATOM 1579 C CA . ASP A 1 205 ? 5.022 -24.151 -6.897 1.00 80.19 205 ASP A CA 1
ATOM 1580 C C . ASP A 1 205 ? 4.292 -22.900 -7.430 1.00 80.19 205 ASP A C 1
ATOM 1582 O O . ASP A 1 205 ? 3.670 -22.187 -6.626 1.00 80.19 205 ASP A O 1
ATOM 1586 N N . PRO A 1 206 ? 4.311 -22.658 -8.756 1.00 82.50 206 PRO A N 1
ATOM 1587 C CA . PRO A 1 206 ? 3.479 -21.644 -9.396 1.00 82.50 206 PRO A CA 1
ATOM 1588 C C . PRO A 1 206 ? 1.988 -21.830 -9.088 1.00 82.50 206 PRO A C 1
ATOM 1590 O O . PRO A 1 206 ? 1.515 -22.933 -8.795 1.00 82.50 206 PRO A O 1
ATOM 1593 N N . GLY A 1 207 ? 1.228 -20.747 -9.192 1.00 84.25 207 GLY A N 1
ATOM 1594 C CA . GLY A 1 207 ? -0.199 -20.675 -8.889 1.00 84.25 207 GLY A CA 1
ATOM 1595 C C . GLY A 1 207 ? -0.508 -20.181 -7.475 1.00 84.25 207 GLY A C 1
ATOM 1596 O O . GLY A 1 207 ? -1.648 -20.304 -7.020 1.00 84.25 207 GLY A O 1
ATOM 1597 N N . LYS A 1 208 ? 0.473 -19.613 -6.763 1.00 87.50 208 LYS A N 1
ATOM 1598 C CA . LYS A 1 208 ? 0.254 -18.996 -5.449 1.00 87.50 208 LYS A CA 1
ATOM 1599 C C . LYS A 1 208 ? -0.019 -17.508 -5.623 1.00 87.50 208 LYS A C 1
ATOM 1601 O O . LYS A 1 208 ? 0.880 -16.676 -5.526 1.00 87.50 208 LYS A O 1
ATOM 1606 N N . ILE A 1 209 ? -1.289 -17.191 -5.855 1.00 91.12 209 ILE A N 1
ATOM 1607 C CA . ILE A 1 209 ? -1.735 -15.835 -6.179 1.00 91.12 209 ILE A CA 1
ATOM 1608 C C . ILE A 1 209 ? -1.841 -14.947 -4.935 1.00 91.12 209 ILE A C 1
ATOM 1610 O O . ILE A 1 209 ? -2.394 -15.330 -3.899 1.00 91.12 209 ILE A O 1
ATOM 1614 N N . TYR A 1 210 ? -1.325 -13.730 -5.061 1.00 92.81 210 TYR A N 1
ATOM 1615 C CA . TYR A 1 210 ? -1.454 -12.654 -4.088 1.00 92.81 210 TYR A CA 1
ATOM 1616 C C . TYR A 1 210 ? -2.236 -11.508 -4.719 1.00 92.81 210 TYR A C 1
ATOM 1618 O O . TYR A 1 210 ? -2.013 -11.180 -5.881 1.00 92.81 210 TYR A O 1
ATOM 1626 N N . SER A 1 211 ? -3.115 -10.872 -3.946 1.00 95.00 211 SER A N 1
ATOM 1627 C CA . SER A 1 211 ? -3.879 -9.704 -4.394 1.00 95.00 211 SER A CA 1
ATOM 1628 C C . SER A 1 211 ? -3.293 -8.413 -3.841 1.00 95.00 211 SER A C 1
ATOM 1630 O O . SER A 1 211 ? -2.909 -8.349 -2.671 1.00 95.00 211 SER A O 1
ATOM 1632 N N . LEU A 1 212 ? -3.283 -7.366 -4.662 1.00 96.44 212 LEU A N 1
ATOM 1633 C CA . LEU A 1 212 ? -2.915 -6.013 -4.271 1.00 96.44 212 LEU A CA 1
ATOM 1634 C C . LEU A 1 212 ? -3.956 -5.454 -3.294 1.00 96.44 212 LEU A C 1
ATOM 1636 O O . LEU A 1 212 ? -5.143 -5.358 -3.603 1.00 96.44 212 LEU A O 1
ATOM 1640 N N . ILE A 1 213 ? -3.490 -5.064 -2.113 1.00 96.19 213 ILE A N 1
ATOM 1641 C CA . ILE A 1 213 ? -4.309 -4.508 -1.034 1.00 96.19 213 ILE A CA 1
ATOM 1642 C C . ILE A 1 213 ? -4.238 -2.989 -1.023 1.00 96.19 213 ILE A C 1
ATOM 1644 O O . ILE A 1 213 ? -5.239 -2.314 -0.789 1.00 96.19 213 ILE A O 1
ATOM 1648 N N . SER A 1 214 ? -3.051 -2.430 -1.249 1.00 97.25 214 SER A N 1
ATOM 1649 C CA . SER A 1 214 ? -2.880 -0.982 -1.294 1.00 97.25 214 SER A CA 1
ATOM 1650 C C . SER A 1 214 ? -1.658 -0.563 -2.094 1.00 97.25 214 SER A C 1
ATOM 1652 O O . SER A 1 214 ? -0.684 -1.309 -2.208 1.00 97.25 214 SER A O 1
ATOM 1654 N N . MET A 1 215 ? -1.717 0.665 -2.598 1.00 97.00 215 MET A N 1
ATOM 1655 C CA . MET A 1 215 ? -0.648 1.338 -3.318 1.00 97.00 215 MET A CA 1
ATOM 1656 C C . MET A 1 215 ? -0.464 2.742 -2.739 1.00 97.00 215 MET A C 1
ATOM 1658 O O . MET A 1 215 ? -1.417 3.513 -2.637 1.00 97.00 215 MET A O 1
ATOM 1662 N N . VAL A 1 216 ? 0.763 3.071 -2.348 1.00 95.19 216 VAL A N 1
ATOM 1663 C CA . VAL A 1 216 ? 1.162 4.414 -1.920 1.00 95.19 216 VAL A CA 1
ATOM 1664 C C . VAL A 1 216 ? 1.810 5.113 -3.101 1.00 95.19 216 VAL A C 1
ATOM 1666 O O . VAL A 1 216 ? 2.794 4.609 -3.643 1.00 95.19 216 VAL A O 1
ATOM 1669 N N . CYS A 1 217 ? 1.287 6.277 -3.462 1.00 94.19 217 CYS A N 1
ATOM 1670 C CA . CYS A 1 217 ? 1.832 7.142 -4.495 1.00 94.19 217 CYS A CA 1
ATOM 1671 C C . CYS A 1 217 ? 2.418 8.420 -3.898 1.00 94.19 217 CYS A C 1
ATOM 1673 O O . CYS A 1 217 ? 2.025 8.856 -2.816 1.00 94.19 217 CYS A O 1
ATOM 1675 N N . TYR A 1 218 ? 3.334 9.035 -4.638 1.00 89.88 218 TYR A N 1
ATOM 1676 C CA . TYR A 1 218 ? 3.957 10.304 -4.292 1.00 89.88 218 TYR A CA 1
ATOM 1677 C C . TYR A 1 218 ? 3.827 11.307 -5.436 1.00 89.88 218 TYR A C 1
ATOM 1679 O O . TYR A 1 218 ? 4.075 10.964 -6.592 1.00 89.88 218 TYR A O 1
ATOM 1687 N N . HIS A 1 219 ? 3.494 12.554 -5.108 1.00 86.44 219 HIS A N 1
ATOM 1688 C CA . HIS A 1 219 ? 3.557 13.679 -6.039 1.00 86.44 219 HIS A CA 1
ATOM 1689 C C . HIS A 1 219 ? 3.759 14.989 -5.271 1.00 86.44 219 HIS A C 1
ATOM 1691 O O . HIS A 1 219 ? 3.048 15.248 -4.308 1.00 86.44 219 HIS A O 1
ATOM 1697 N N . ARG A 1 220 ? 4.722 15.821 -5.703 1.00 80.00 220 ARG A N 1
ATOM 1698 C CA . ARG A 1 220 ? 4.983 17.187 -5.185 1.00 80.00 220 ARG A CA 1
ATOM 1699 C C . ARG A 1 220 ? 4.930 17.316 -3.666 1.00 80.00 220 ARG A C 1
ATOM 1701 O O . ARG A 1 220 ? 4.182 18.131 -3.139 1.00 80.00 220 ARG A O 1
ATOM 1708 N N . GLU A 1 221 ? 5.752 16.537 -2.974 1.00 80.31 221 GLU A N 1
ATOM 1709 C CA . GLU A 1 221 ? 5.759 16.581 -1.512 1.00 80.31 221 GLU A CA 1
ATOM 1710 C C . GLU A 1 221 ? 4.378 16.260 -0.926 1.00 80.31 221 GLU A C 1
ATOM 1712 O O . GLU A 1 221 ? 3.907 16.892 0.017 1.00 80.31 221 GLU A O 1
ATOM 1717 N N . HIS A 1 222 ? 3.751 15.219 -1.465 1.00 87.12 222 HIS A N 1
ATOM 1718 C CA . HIS A 1 222 ? 2.532 14.682 -0.900 1.00 87.12 222 HIS A CA 1
ATOM 1719 C C . HIS A 1 222 ? 2.416 13.181 -1.139 1.00 87.12 222 HIS A C 1
ATOM 1721 O O . HIS A 1 222 ? 2.824 12.687 -2.194 1.00 87.12 222 HIS A O 1
ATOM 1727 N N . TYR A 1 223 ? 1.897 12.453 -0.149 1.00 90.12 223 TYR A N 1
ATOM 1728 C CA . TYR A 1 223 ? 1.655 11.014 -0.255 1.00 90.12 223 TYR A CA 1
ATOM 1729 C C . TYR A 1 223 ? 0.165 10.729 -0.284 1.00 90.12 223 TYR A C 1
ATOM 1731 O O . TYR A 1 223 ? -0.566 11.132 0.613 1.00 90.12 223 TYR A O 1
ATOM 1739 N N . ILE A 1 224 ? -0.242 9.935 -1.267 1.00 93.19 224 ILE A N 1
ATOM 1740 C CA . ILE A 1 224 ? -1.620 9.484 -1.443 1.00 93.19 224 ILE A CA 1
ATOM 1741 C C . ILE A 1 224 ? -1.635 7.967 -1.315 1.00 93.19 224 ILE A C 1
ATOM 1743 O O . ILE A 1 224 ? -0.726 7.284 -1.788 1.00 93.19 224 ILE A O 1
ATOM 1747 N N . CYS A 1 225 ? -2.655 7.420 -0.661 1.00 95.44 225 CYS A N 1
ATOM 1748 C CA . CYS A 1 225 ? -2.797 5.980 -0.495 1.00 95.44 225 CYS A CA 1
ATOM 1749 C C . CYS A 1 225 ? -4.088 5.489 -1.144 1.00 95.44 225 CYS A C 1
ATOM 1751 O O . CYS A 1 225 ? -5.178 5.859 -0.718 1.00 95.44 225 CYS A O 1
ATOM 1753 N N . PHE A 1 226 ? -3.966 4.589 -2.112 1.00 97.56 226 PHE A N 1
ATOM 1754 C CA . PHE A 1 226 ? -5.076 3.823 -2.663 1.00 97.56 226 PHE A CA 1
ATOM 1755 C C . PHE A 1 226 ? -5.185 2.493 -1.933 1.00 97.56 226 PHE A C 1
ATOM 1757 O O . PHE A 1 226 ? -4.182 1.819 -1.699 1.00 97.56 226 PHE A O 1
ATOM 1764 N N . VAL A 1 227 ? -6.398 2.109 -1.563 1.00 96.88 227 VAL A N 1
ATOM 1765 C CA . VAL A 1 227 ? -6.668 0.891 -0.804 1.00 96.88 227 VAL A CA 1
ATOM 1766 C C . VAL A 1 227 ? -7.850 0.157 -1.410 1.00 96.88 227 VAL A C 1
ATOM 1768 O O . VAL A 1 227 ? -8.895 0.758 -1.660 1.00 96.88 227 VAL A O 1
ATOM 1771 N N . TYR A 1 228 ? -7.709 -1.151 -1.585 1.00 96.31 228 TYR A N 1
ATOM 1772 C CA . TYR A 1 228 ? -8.798 -2.012 -2.005 1.00 96.31 228 TYR A CA 1
ATOM 1773 C C . TYR A 1 228 ? -9.631 -2.475 -0.808 1.00 96.31 228 TYR A C 1
ATOM 1775 O O . TYR A 1 228 ? -9.158 -3.165 0.097 1.00 96.31 228 TYR A O 1
ATOM 1783 N N . ASN A 1 229 ? -10.912 -2.120 -0.810 1.00 90.81 229 ASN A N 1
ATOM 1784 C CA . ASN A 1 229 ? -11.867 -2.592 0.176 1.00 90.81 229 ASN A CA 1
ATOM 1785 C C . ASN A 1 229 ? -12.545 -3.879 -0.322 1.00 90.81 229 ASN A C 1
ATOM 1787 O O . ASN A 1 229 ? -13.373 -3.845 -1.233 1.00 90.81 229 ASN A O 1
ATOM 1791 N N . HIS A 1 230 ? -12.233 -5.011 0.313 1.00 85.44 230 HIS A N 1
ATOM 1792 C CA . HIS A 1 230 ? -12.798 -6.319 -0.043 1.00 85.44 230 HIS A CA 1
ATOM 1793 C C . HIS A 1 230 ? -14.298 -6.470 0.245 1.00 85.44 230 HIS A C 1
ATOM 1795 O O . HIS A 1 230 ? -14.950 -7.287 -0.404 1.00 85.44 230 HIS A O 1
ATOM 1801 N N . GLU A 1 231 ? -14.842 -5.731 1.215 1.00 85.75 231 GLU A N 1
ATOM 1802 C CA . GLU A 1 231 ? -16.261 -5.797 1.583 1.00 85.75 231 GLU A CA 1
ATOM 1803 C C . GLU A 1 231 ? -17.127 -5.175 0.484 1.00 85.75 231 GLU A C 1
ATOM 1805 O O . GLU A 1 231 ? -18.084 -5.788 0.013 1.00 85.75 231 GLU A O 1
ATOM 1810 N N . TYR A 1 232 ? -16.735 -3.990 0.013 1.00 87.69 232 TYR A N 1
ATOM 1811 C CA . TYR A 1 232 ? -17.468 -3.255 -1.018 1.00 87.69 232 TYR A CA 1
ATOM 1812 C C . TYR A 1 232 ? -16.949 -3.499 -2.436 1.00 87.69 232 TYR A C 1
ATOM 1814 O O . TYR A 1 232 ? -17.585 -3.044 -3.386 1.00 87.69 232 TYR A O 1
ATOM 1822 N N . LYS A 1 233 ? -15.822 -4.211 -2.581 1.00 91.88 233 LYS A N 1
ATOM 1823 C CA . LYS A 1 233 ? -15.101 -4.450 -3.844 1.00 91.88 233 LYS A CA 1
ATOM 1824 C C . LYS A 1 233 ? -14.804 -3.152 -4.594 1.00 91.88 233 LYS A C 1
ATOM 1826 O O . LYS A 1 233 ? -15.091 -3.027 -5.782 1.00 91.88 233 LYS A O 1
ATOM 1831 N N . LYS A 1 234 ? -14.289 -2.161 -3.864 1.00 96.00 234 LYS A N 1
ATOM 1832 C CA . LYS A 1 234 ? -13.989 -0.825 -4.391 1.00 96.00 234 LYS A CA 1
ATOM 1833 C C . LYS A 1 234 ? -12.641 -0.327 -3.907 1.00 96.00 234 LYS A C 1
ATOM 1835 O O . LYS A 1 234 ? -12.265 -0.577 -2.764 1.00 96.00 234 LYS A O 1
ATOM 1840 N N . TRP A 1 235 ? -11.975 0.442 -4.754 1.00 97.62 235 TRP A N 1
ATOM 1841 C CA . TRP A 1 235 ? -10.813 1.235 -4.393 1.00 97.62 235 TRP A CA 1
ATOM 1842 C C . TRP A 1 235 ? -11.225 2.535 -3.707 1.00 97.62 235 TRP A C 1
ATOM 1844 O O . TRP A 1 235 ? -12.202 3.183 -4.094 1.00 97.62 235 TRP A O 1
ATOM 1854 N N . ILE A 1 236 ? -10.475 2.894 -2.671 1.00 95.69 236 ILE A N 1
ATOM 1855 C CA . ILE A 1 236 ? -10.651 4.097 -1.863 1.00 95.69 236 ILE A CA 1
ATOM 1856 C C . ILE A 1 236 ? -9.315 4.839 -1.834 1.00 95.69 236 ILE A C 1
ATOM 1858 O O . ILE A 1 236 ? -8.274 4.228 -1.592 1.00 95.69 236 ILE A O 1
ATOM 1862 N N . MET A 1 237 ? -9.346 6.144 -2.076 1.00 95.19 237 MET A N 1
ATOM 1863 C CA . MET A 1 237 ? -8.200 7.041 -1.993 1.00 95.19 237 MET A CA 1
ATOM 1864 C C . MET A 1 237 ? -8.209 7.777 -0.652 1.00 95.19 237 MET A C 1
ATOM 1866 O O . MET A 1 237 ? -9.224 8.340 -0.245 1.00 95.19 237 MET A O 1
ATOM 1870 N N . TYR A 1 238 ? -7.064 7.779 0.021 1.00 92.12 238 TYR A N 1
ATOM 1871 C CA . TYR A 1 238 ? -6.801 8.514 1.252 1.00 92.12 238 TYR A CA 1
ATOM 1872 C C . TYR A 1 238 ? -5.758 9.595 0.964 1.00 92.12 238 TYR A C 1
ATOM 1874 O O . TYR A 1 238 ? -4.629 9.268 0.590 1.00 92.12 238 TYR A O 1
ATOM 1882 N N . ASP A 1 239 ? -6.153 10.853 1.154 1.00 88.94 239 ASP A N 1
ATOM 1883 C CA . ASP A 1 239 ? -5.406 12.047 0.744 1.00 88.94 239 ASP A CA 1
ATOM 1884 C C . ASP A 1 239 ? -5.498 13.160 1.814 1.00 88.94 239 ASP A C 1
ATOM 1886 O O . ASP A 1 239 ? -5.982 14.251 1.547 1.00 88.94 239 ASP A O 1
ATOM 1890 N N . ASP A 1 240 ? -5.152 12.836 3.070 1.00 77.19 240 ASP A N 1
ATOM 1891 C CA . ASP A 1 240 ? -5.242 13.672 4.295 1.00 77.19 240 ASP A CA 1
ATOM 1892 C C . ASP A 1 240 ? -6.623 14.275 4.660 1.00 77.19 240 ASP A C 1
ATOM 1894 O O . ASP A 1 240 ? -6.850 14.665 5.809 1.00 77.19 240 ASP A O 1
ATOM 1898 N N . GLU A 1 241 ? -7.574 14.282 3.730 1.00 73.88 241 GLU A N 1
ATOM 1899 C CA . GLU A 1 241 ? -8.967 14.675 3.898 1.00 73.88 241 GLU A CA 1
ATOM 1900 C C . GLU A 1 241 ? -9.888 13.447 4.058 1.00 73.88 241 GLU A C 1
ATOM 1902 O O . GLU A 1 241 ? -9.488 12.355 4.477 1.00 73.88 241 GLU A O 1
ATOM 1907 N N . THR A 1 242 ? -11.177 13.619 3.756 1.00 78.69 242 THR A N 1
ATOM 1908 C CA . THR A 1 242 ? -12.142 12.521 3.744 1.00 78.69 242 THR A CA 1
ATOM 1909 C C . THR A 1 242 ? -11.820 11.518 2.634 1.00 78.69 242 THR A C 1
ATOM 1911 O O . THR A 1 242 ? -11.599 11.953 1.505 1.00 78.69 242 THR A O 1
ATOM 1914 N N . PRO A 1 243 ? -11.876 10.200 2.904 1.00 87.75 243 PRO A N 1
ATOM 1915 C CA . PRO A 1 243 ? -11.604 9.193 1.884 1.00 87.75 243 PRO A CA 1
ATOM 1916 C C . PRO A 1 243 ? -12.540 9.318 0.671 1.00 87.75 243 PRO A C 1
ATOM 1918 O O . PRO A 1 243 ? -13.759 9.420 0.833 1.00 87.75 243 PRO A O 1
ATOM 1921 N N . GLU A 1 244 ? -11.973 9.276 -0.535 1.00 92.50 244 GLU A N 1
ATOM 1922 C CA . GLU A 1 244 ? -12.697 9.328 -1.811 1.00 92.50 244 GLU A CA 1
ATOM 1923 C C . GLU A 1 244 ? -12.875 7.908 -2.366 1.00 92.50 244 GLU A C 1
ATOM 1925 O O . GLU A 1 244 ? -11.938 7.114 -2.389 1.00 92.50 244 GLU A O 1
ATOM 1930 N N . VAL A 1 245 ? -14.076 7.562 -2.832 1.00 94.88 245 VAL A N 1
ATOM 1931 C CA . VAL A 1 245 ? -14.323 6.265 -3.482 1.00 94.88 245 VAL A CA 1
ATOM 1932 C C . VAL A 1 245 ? -13.966 6.370 -4.963 1.00 94.88 245 VAL A C 1
ATOM 1934 O O . VAL A 1 245 ? -14.625 7.101 -5.694 1.00 94.88 245 VAL A O 1
ATOM 1937 N N . ILE A 1 246 ? -12.967 5.598 -5.395 1.00 95.25 246 ILE A N 1
ATOM 1938 C CA . ILE A 1 246 ? -12.452 5.575 -6.775 1.00 95.25 246 ILE A CA 1
ATOM 1939 C C . ILE A 1 246 ? -13.099 4.466 -7.617 1.00 95.25 246 ILE A C 1
ATOM 1941 O O . ILE A 1 246 ? -13.128 4.576 -8.827 1.00 95.25 246 ILE A O 1
ATOM 1945 N N . PHE A 1 247 ? -13.714 3.457 -6.986 1.00 94.00 247 PHE A N 1
ATOM 1946 C CA . PHE A 1 247 ? -14.380 2.307 -7.624 1.00 94.00 247 PHE A CA 1
ATOM 1947 C C . PHE A 1 247 ? -13.437 1.209 -8.124 1.00 94.00 247 PHE A C 1
ATOM 1949 O O . PHE A 1 247 ? -13.138 0.316 -7.329 1.00 94.00 247 PHE A O 1
ATOM 1956 N N . CYS A 1 248 ? -13.031 1.183 -9.394 1.00 96.50 248 CYS A N 1
ATOM 1957 C CA . CYS A 1 248 ? -12.256 0.064 -9.943 1.00 96.50 248 CYS A CA 1
ATOM 1958 C C . CYS A 1 248 ? -10.762 0.391 -10.091 1.00 96.50 248 CYS A C 1
ATOM 1960 O O . CYS A 1 248 ? -10.326 1.501 -9.801 1.00 96.50 248 CYS A O 1
ATOM 1962 N N . TRP A 1 249 ? -9.955 -0.609 -10.462 1.00 97.44 249 TRP A N 1
ATOM 1963 C CA . TRP A 1 249 ? -8.512 -0.414 -10.634 1.00 97.44 249 TRP A CA 1
ATOM 1964 C C . TRP A 1 249 ? -8.200 0.536 -11.793 1.00 97.44 249 TRP A C 1
ATOM 1966 O O . TRP A 1 249 ? -7.344 1.399 -11.644 1.00 97.44 249 TRP A O 1
ATOM 1976 N N . ASP A 1 250 ? -8.949 0.461 -12.895 1.00 97.12 250 ASP A N 1
ATOM 1977 C CA . ASP A 1 250 ? -8.765 1.363 -14.039 1.00 97.12 250 ASP A CA 1
ATOM 1978 C C . ASP A 1 250 ? -9.022 2.832 -13.661 1.00 97.12 250 ASP A C 1
ATOM 1980 O O . ASP A 1 250 ? -8.329 3.734 -14.137 1.00 97.12 250 ASP A O 1
ATOM 1984 N N . ASP A 1 251 ? -9.959 3.080 -12.741 1.00 97.56 251 ASP A N 1
ATOM 1985 C CA . ASP A 1 251 ? -10.207 4.417 -12.193 1.00 97.56 251 ASP A CA 1
ATOM 1986 C C . ASP A 1 251 ? -9.028 4.894 -11.323 1.00 97.56 251 ASP A C 1
ATOM 1988 O O . ASP A 1 251 ? -8.676 6.073 -11.349 1.00 97.56 251 ASP A O 1
ATOM 1992 N N . VAL A 1 252 ? -8.373 3.985 -10.581 1.00 97.69 252 VAL A N 1
ATOM 1993 C CA . VAL A 1 252 ? -7.135 4.290 -9.836 1.00 97.69 252 VAL A CA 1
ATOM 1994 C C . VAL A 1 252 ? -6.015 4.663 -10.800 1.00 97.69 252 VAL A C 1
ATOM 1996 O O . VAL A 1 252 ? -5.369 5.688 -10.596 1.00 97.69 252 VAL A O 1
ATOM 1999 N N . LEU A 1 253 ? -5.815 3.878 -11.863 1.00 96.94 253 LEU A N 1
ATOM 2000 C CA . LEU A 1 253 ? -4.809 4.169 -12.885 1.00 96.94 253 LEU A CA 1
ATOM 2001 C C . LEU A 1 253 ? -5.068 5.531 -13.540 1.00 96.94 253 LEU A C 1
ATOM 2003 O O . LEU A 1 253 ? -4.157 6.352 -13.605 1.00 96.94 253 LEU A O 1
ATOM 2007 N N . THR A 1 254 ? -6.317 5.809 -13.923 1.00 96.69 254 THR A N 1
ATOM 2008 C CA . THR A 1 254 ? -6.727 7.097 -14.508 1.00 96.69 254 THR A CA 1
ATOM 2009 C C . THR A 1 254 ? -6.417 8.257 -13.560 1.00 96.69 254 THR A C 1
ATOM 2011 O O . THR A 1 254 ? -5.785 9.232 -13.959 1.00 96.69 254 THR A O 1
ATOM 2014 N N . LYS A 1 255 ? -6.779 8.134 -12.275 1.00 96.38 255 LYS A N 1
ATOM 2015 C CA . LYS A 1 255 ? -6.485 9.151 -11.253 1.00 96.38 255 LYS A CA 1
ATOM 2016 C C . LYS A 1 255 ? -4.977 9.376 -11.093 1.00 96.38 255 LYS A C 1
ATOM 2018 O O . LYS A 1 255 ? -4.536 10.513 -10.920 1.00 96.38 255 LYS A O 1
ATOM 2023 N N . CYS A 1 256 ? -4.179 8.307 -11.148 1.00 96.12 256 CYS A N 1
ATOM 2024 C CA . CYS A 1 256 ? -2.725 8.403 -11.087 1.00 96.12 256 CYS A CA 1
ATOM 2025 C C . CYS A 1 256 ? -2.134 9.109 -12.312 1.00 96.12 256 CYS A C 1
ATOM 2027 O O . CYS A 1 256 ? -1.260 9.957 -12.142 1.00 96.12 256 CYS A O 1
ATOM 2029 N N . GLU A 1 257 ? -2.616 8.804 -13.517 1.00 94.94 257 GLU A N 1
ATOM 2030 C CA . GLU A 1 257 ? -2.169 9.454 -14.753 1.00 94.94 257 GLU A CA 1
ATOM 2031 C C . GLU A 1 257 ? -2.530 10.945 -14.771 1.00 94.94 257 GLU A C 1
ATOM 2033 O O . GLU A 1 257 ? -1.666 11.786 -15.014 1.00 94.94 257 GLU A O 1
ATOM 2038 N N . GLU A 1 258 ? -3.776 11.292 -14.437 1.00 94.31 258 GLU A N 1
ATOM 2039 C CA . GLU A 1 258 ? -4.243 12.684 -14.377 1.00 94.31 258 GLU A CA 1
ATOM 2040 C C . GLU A 1 258 ? -3.502 13.512 -13.317 1.00 94.31 258 GLU A C 1
ATOM 2042 O O . GLU A 1 258 ? -3.259 14.707 -13.505 1.00 94.31 258 GLU A O 1
ATOM 2047 N N . GLY A 1 259 ? -3.144 12.883 -12.195 1.00 92.62 259 GLY A N 1
ATOM 2048 C CA . GLY A 1 259 ? -2.460 13.523 -11.074 1.00 92.62 259 GLY A CA 1
ATOM 2049 C C . GLY A 1 259 ? -0.932 13.470 -11.127 1.00 92.62 259 GLY A C 1
ATOM 2050 O O . GLY A 1 259 ? -0.299 13.977 -10.201 1.00 92.62 259 GLY A O 1
ATOM 2051 N N . CYS A 1 260 ? -0.334 12.847 -12.150 1.00 92.75 260 CYS A N 1
ATOM 2052 C CA . CYS A 1 260 ? 1.096 12.508 -12.190 1.00 92.75 260 CYS A CA 1
ATOM 2053 C C . CYS A 1 260 ? 1.575 11.822 -10.891 1.00 92.75 260 CYS A C 1
ATOM 2055 O O . CYS A 1 260 ? 2.622 12.160 -10.330 1.00 92.75 260 CYS A O 1
ATOM 2057 N N . LEU A 1 261 ? 0.773 10.888 -10.374 1.00 93.88 261 LEU A N 1
ATOM 2058 C CA . LEU A 1 261 ? 1.035 10.206 -9.111 1.00 93.88 261 LEU A CA 1
ATOM 2059 C C . LEU A 1 261 ? 2.000 9.041 -9.331 1.00 93.88 261 LEU A C 1
ATOM 2061 O O . LEU A 1 261 ? 1.667 8.064 -9.998 1.00 93.88 261 LEU A O 1
ATOM 2065 N N . GLN A 1 262 ? 3.179 9.113 -8.717 1.00 91.56 262 GLN A N 1
ATOM 2066 C CA . GLN A 1 262 ? 4.221 8.098 -8.865 1.00 91.56 262 GLN A CA 1
ATOM 2067 C C . GLN A 1 262 ? 3.993 6.958 -7.862 1.00 91.56 262 GLN A C 1
ATOM 2069 O O . GLN A 1 262 ? 4.158 7.193 -6.660 1.00 91.56 262 GLN A O 1
ATOM 2074 N N . PRO A 1 263 ? 3.621 5.735 -8.279 1.00 93.06 263 PRO A N 1
ATOM 2075 C CA . PRO A 1 263 ? 3.497 4.607 -7.356 1.00 93.06 263 PRO A CA 1
ATOM 2076 C C . PRO A 1 263 ? 4.852 4.271 -6.724 1.00 93.06 263 PRO A C 1
ATOM 2078 O O . PRO A 1 263 ? 5.836 4.097 -7.428 1.00 93.06 263 PRO A O 1
ATOM 2081 N N . GLN A 1 264 ? 4.923 4.188 -5.395 1.00 89.56 264 GLN A N 1
ATOM 2082 C CA . GLN A 1 264 ? 6.170 3.940 -4.658 1.00 89.56 264 GLN A CA 1
ATOM 2083 C C . GLN A 1 264 ? 6.156 2.655 -3.846 1.00 89.56 264 GLN A C 1
ATOM 2085 O O . GLN A 1 264 ? 7.173 1.975 -3.789 1.00 89.56 264 GLN A O 1
ATOM 2090 N N . VAL A 1 265 ? 5.053 2.330 -3.173 1.00 92.00 265 VAL A N 1
ATOM 2091 C CA . VAL A 1 265 ? 4.985 1.146 -2.306 1.00 92.00 265 VAL A CA 1
ATOM 2092 C C . VAL A 1 265 ? 3.692 0.402 -2.575 1.00 92.00 265 VAL A C 1
ATOM 2094 O O . VAL A 1 265 ? 2.615 0.981 -2.459 1.00 92.00 265 VAL A O 1
ATOM 2097 N N . LEU A 1 266 ? 3.798 -0.879 -2.902 1.00 94.50 266 LEU A N 1
ATOM 2098 C CA . LEU A 1 266 ? 2.677 -1.769 -3.158 1.00 94.50 266 LEU A CA 1
ATOM 2099 C C . LEU A 1 266 ? 2.668 -2.879 -2.113 1.00 94.50 266 LEU A C 1
ATOM 2101 O O . LEU A 1 266 ? 3.704 -3.478 -1.823 1.00 94.50 266 LEU A O 1
ATOM 2105 N N . PHE A 1 267 ? 1.495 -3.155 -1.556 1.00 94.19 267 PHE A N 1
ATOM 2106 C CA . PHE A 1 267 ? 1.294 -4.212 -0.572 1.00 94.19 267 PHE A CA 1
ATOM 2107 C C . PHE A 1 267 ? 0.348 -5.269 -1.122 1.00 94.19 267 PHE A C 1
ATOM 2109 O O . PHE A 1 267 ? -0.785 -4.951 -1.481 1.00 94.19 267 PHE A O 1
ATOM 2116 N N . PHE A 1 268 ? 0.795 -6.517 -1.111 1.00 93.44 268 PHE A N 1
ATOM 2117 C CA . PHE A 1 268 ? 0.059 -7.681 -1.576 1.00 93.44 268 PHE A CA 1
ATOM 2118 C C . PHE A 1 268 ? -0.170 -8.667 -0.424 1.00 93.44 268 PHE A C 1
ATOM 2120 O O . PHE A 1 268 ? 0.718 -8.875 0.402 1.00 93.44 268 PHE A O 1
ATOM 2127 N N . GLU A 1 269 ? -1.334 -9.313 -0.375 1.00 91.06 269 GLU A N 1
ATOM 2128 C CA . GLU A 1 269 ? -1.640 -10.394 0.576 1.00 91.06 269 GLU A CA 1
ATOM 2129 C C . GLU A 1 269 ? -1.975 -11.688 -0.161 1.00 91.06 269 GLU A C 1
ATOM 2131 O O . GLU A 1 269 ? -2.638 -11.666 -1.200 1.00 91.06 269 GLU A O 1
ATOM 2136 N N . ALA A 1 270 ? -1.556 -12.827 0.399 1.00 88.75 270 ALA A N 1
ATOM 2137 C CA . ALA A 1 270 ? -1.882 -14.128 -0.179 1.00 88.75 270 ALA A CA 1
ATOM 2138 C C . ALA A 1 270 ? -3.401 -14.354 -0.168 1.00 88.75 270 ALA A C 1
ATOM 2140 O O . ALA A 1 270 ? -4.044 -14.262 0.889 1.00 88.75 270 ALA A O 1
ATOM 2141 N N . VAL A 1 271 ? -3.964 -14.706 -1.323 1.00 80.50 271 VAL A N 1
ATOM 2142 C CA . VAL A 1 271 ? -5.375 -15.083 -1.433 1.00 80.50 271 VAL A CA 1
ATOM 2143 C C . VAL A 1 271 ? -5.551 -16.453 -0.770 1.00 80.50 271 VAL A C 1
ATOM 2145 O O . VAL A 1 271 ? -4.752 -17.362 -0.994 1.00 80.50 271 VAL A O 1
ATOM 2148 N N . LYS A 1 272 ? -6.541 -16.588 0.119 1.00 59.53 272 LYS A N 1
ATOM 2149 C CA . LYS A 1 272 ? -6.909 -17.886 0.708 1.00 59.53 272 LYS A CA 1
ATOM 2150 C C . LYS A 1 272 ? -7.848 -18.651 -0.208 1.00 59.53 272 LYS A C 1
ATOM 2152 O O . LYS A 1 272 ? -8.774 -17.999 -0.737 1.00 59.53 272 LYS A O 1
#

Radius of gyration: 19.87 Å; chains: 1; bounding box: 59×47×50 Å

Secondary structure (DSSP, 8-state):
-HHHHH-HHHHHHHHHS-GGGS---SSS-HHHHHHHHHHHHHHHHHH--------HHHHHHHHHT-TTS-TT-TT-PPPHHHHHHHHHHHHHHHHHGGG-------S-------EEEEEE----TTS-HHHHHHHHHHT-EEE--GGGT----EEE------S--SEEEEEE--SSSS--HHHHHHHHHH--SEEEHHHHSTTSPS--EEEEEEEEEE-SS-EEEEEEETTTTEEEEE-SSSPEEEESHHHHHHHHHHTT-EEEEEEEEE--

Sequence (272 aa):
MQSLWHLRKFRDEFLSRPTSMHVHIGDSCVVCALHEIFNALDVASTNMTKEVVSPTNLRIALSKLSPDGNLFQEAQMNDASKVLKAILSFLHQSFTSGSAVSDTKSAGSNCTGFLSSFITQCYYAERPFDELLELAETHHYRMCDTEVGGCGKLDNVHNILSTPPHVFTTVLGWESRSEPADDISATLRALSTEIDIGVMYEGVDPGKIYSLISMVCYHREHYICFVYNHEYKKWIMYDDETPEVIFCWDDVLTKCEEGCLQPQVLFFEAVK

pLDDT: mean 75.44, std 18.72, range [27.56, 97.69]

Foldseek 3Di:
DVLQLLPVVNLVVLLVDDPVQWDADPPQRLSVLVNQQSVVVVVCVVVVDQDQRDSVSNLVNLQVPDPVSPRNDPPDDDDPVVVVVSSVVRVCCGNCVVPPDDDDDDDDPPPQPAEDEAEFADPDLPDALQVSRLVSQFPDWDQQDVVVPGDRDTDGDRPADADDHQKYKYFYDDPDLADDLVSQLSVLSNDDQKYFVQSNHPNRDTPFIWGWAKWWWGHDSFIKIWGQDPVVRWIWIDGSHDIDTQGDSVSVSVCCSVRVTHTTMIMIGTDD

Organism: Camellia sinensis (NCBI:txid4442)